Protein 1V7R (pdb70)

Nearest PDB structures (foldseek):
  2e5x-assembly1_A-2  TM=9.984E-01  e=1.767E-39  Pyrococcus horikoshii OT3
  2dvn-assembly1_A  TM=9.978E-01  e=2.368E-38  Pyrococcus horikoshii
  2mjp-assembly1_B  TM=9.136E-01  e=5.378E-22  Methanocaldococcus jannaschii
  2j4e-assembly1_A  TM=9.229E-01  e=3.064E-17  Homo sapiens
  8ji1-assembly1_B-2  TM=8.181E-01  e=1.130E-15  Plasmodium falciparum

CATH classification: 3.90.950.10

Structure (mmCIF, N/CA/C/O backbone):
data_1V7R
#
_entry.id   1V7R
#
_cell.length_a   79.013
_cell.length_b   93.188
_cell.length_c   55.621
_cell.angle_alpha   90.00
_cell.angle_beta   90.00
_cell.angle_gamma   90.00
#
_symmetry.space_group_name_H-M   'C 2 2 21'
#
loop_
_entity.id
_entity.type
_entity.pdbx_description
1 polymer 'hypothetical protein PH1917'
2 non-polymer 'CITRIC ACID'
3 water water
#
loop_
_atom_site.group_PDB
_atom_site.id
_atom_site.type_symbol
_atom_site.label_atom_id
_atom_site.label_alt_id
_atom_site.label_comp_id
_atom_site.label_asym_id
_atom_site.label_entity_id
_atom_site.label_seq_id
_atom_site.pdbx_PDB_ins_code
_atom_site.Cartn_x
_atom_site.Cartn_y
_atom_site.Cartn_z
_atom_site.occupancy
_atom_site.B_iso_or_equiv
_atom_site.auth_seq_id
_atom_site.auth_comp_id
_atom_site.auth_asym_id
_atom_site.auth_atom_id
_atom_site.pdbx_PDB_model_num
ATOM 1 N N . MET A 1 1 ? 30.406 48.194 5.364 1.00 28.48 1 MET A N 1
ATOM 2 C CA . MET A 1 1 ? 29.133 47.734 5.988 1.00 26.18 1 MET A CA 1
ATOM 3 C C . MET A 1 1 ? 27.961 48.532 5.446 1.00 25.34 1 MET A C 1
ATOM 4 O O . MET A 1 1 ? 27.995 49.763 5.416 1.00 24.55 1 MET A O 1
ATOM 9 N N . LYS A 1 2 ? 26.917 47.839 5.017 1.00 21.99 2 LYS A N 1
ATOM 10 C CA . LYS A 1 2 ? 25.758 48.534 4.490 1.00 21.51 2 LYS A CA 1
ATOM 11 C C . LYS A 1 2 ? 24.624 48.548 5.506 1.00 19.38 2 LYS A C 1
ATOM 12 O O . LYS A 1 2 ? 24.475 47.633 6.322 1.00 18.28 2 LYS A O 1
ATOM 18 N N . ILE A 1 3 ? 23.841 49.618 5.459 1.00 16.84 3 ILE A N 1
ATOM 19 C CA . ILE A 1 3 ? 22.701 49.796 6.338 1.00 15.87 3 ILE A CA 1
ATOM 20 C C . ILE A 1 3 ? 21.548 50.294 5.482 1.00 14.18 3 ILE A C 1
ATOM 21 O O . ILE A 1 3 ? 21.705 51.245 4.713 1.00 14.87 3 ILE A O 1
ATOM 26 N N . PHE A 1 4 ? 20.397 49.647 5.600 1.00 14.01 4 PHE A N 1
ATOM 27 C CA . PHE A 1 4 ? 19.231 50.055 4.840 1.00 13.53 4 PHE A CA 1
ATOM 28 C C . PHE A 1 4 ? 18.464 51.108 5.628 1.00 13.89 4 PHE A C 1
ATOM 29 O O . PHE A 1 4 ? 18.104 50.901 6.786 1.00 15.32 4 PHE A O 1
ATOM 37 N N . PHE A 1 5 ? 18.235 52.248 4.990 1.00 13.12 5 PHE A N 1
ATOM 38 C CA . PHE A 1 5 ? 17.531 53.366 5.609 1.00 12.32 5 PHE A CA 1
ATOM 39 C C . PHE A 1 5 ? 16.140 53.432 4.990 1.00 12.99 5 PHE A C 1
ATOM 40 O O . PHE A 1 5 ? 15.974 53.810 3.828 1.00 13.87 5 PHE A O 1
ATOM 48 N N . ILE A 1 6 ? 15.144 53.039 5.776 1.00 12.12 6 ILE A N 1
ATOM 49 C CA . ILE A 1 6 ? 13.763 53.027 5.317 1.00 13.78 6 ILE A CA 1
ATOM 50 C C . ILE A 1 6 ? 13.184 54.422 5.484 1.00 14.58 6 ILE 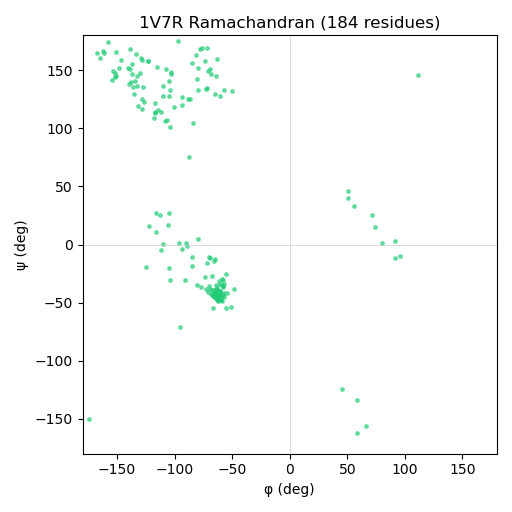A C 1
ATOM 51 O O . ILE A 1 6 ? 12.854 54.838 6.596 1.00 14.75 6 ILE A O 1
ATOM 56 N N . THR A 1 7 ? 13.054 55.139 4.374 1.00 13.87 7 THR A N 1
ATOM 57 C CA . THR A 1 7 ? 12.542 56.500 4.412 1.00 15.52 7 THR A CA 1
ATOM 58 C C . THR A 1 7 ? 12.131 56.980 3.026 1.00 15.88 7 THR A C 1
ATOM 59 O O . THR A 1 7 ? 12.559 56.422 2.014 1.00 17.24 7 THR A O 1
ATOM 63 N N . SER A 1 8 ? 11.300 58.018 2.995 1.00 17.95 8 SER A N 1
ATOM 64 C CA . SER A 1 8 ? 10.835 58.608 1.746 1.00 19.32 8 SER A CA 1
ATOM 65 C C . SER A 1 8 ? 11.348 60.045 1.652 1.00 19.10 8 SER A C 1
ATOM 66 O O . SER A 1 8 ? 10.934 60.806 0.780 1.00 19.13 8 SER A O 1
ATOM 69 N N . ASN A 1 9 ? 12.255 60.408 2.552 1.00 17.93 9 ASN A N 1
ATOM 70 C CA . ASN A 1 9 ? 12.818 61.754 2.586 1.00 18.23 9 ASN A CA 1
ATOM 71 C C . ASN A 1 9 ? 14.238 61.769 2.013 1.00 17.83 9 ASN A C 1
ATOM 72 O O . ASN A 1 9 ? 15.195 61.397 2.688 1.00 16.70 9 ASN A O 1
ATOM 77 N N . PRO A 1 10 ? 14.389 62.211 0.751 1.00 18.60 10 PRO A N 1
ATOM 78 C CA . PRO A 1 10 ? 15.691 62.276 0.079 1.00 18.79 10 PRO A CA 1
ATOM 79 C C . PRO A 1 10 ? 16.712 63.144 0.811 1.00 16.84 10 PRO A C 1
ATOM 80 O O . PRO A 1 10 ? 17.903 62.829 0.832 1.00 16.96 10 PRO A O 1
ATOM 84 N N . GLY A 1 11 ? 16.241 64.232 1.410 1.00 16.06 11 GLY A N 1
ATOM 85 C CA . GLY A 1 11 ? 17.133 65.113 2.140 1.00 15.96 11 GLY A CA 1
ATOM 86 C C . GLY A 1 11 ? 17.762 64.417 3.332 1.00 14.49 11 GLY A C 1
ATOM 87 O O . GLY A 1 11 ? 18.947 64.593 3.611 1.00 15.12 11 GLY A O 1
ATOM 88 N N . LYS A 1 12 ? 16.966 63.627 4.046 1.00 15.03 12 LYS A N 1
ATOM 89 C CA . LYS A 1 12 ? 17.482 62.909 5.204 1.00 14.16 12 LYS A CA 1
ATOM 90 C C . LYS A 1 12 ? 18.486 61.853 4.774 1.00 13.66 12 LYS A C 1
ATOM 91 O O . LYS A 1 12 ? 19.504 61.658 5.429 1.00 13.35 12 LYS A O 1
ATOM 97 N N . VAL A 1 13 ? 18.203 61.178 3.665 1.00 13.50 13 VAL A N 1
ATOM 98 C CA . VAL A 1 13 ? 19.120 60.157 3.171 1.00 14.34 13 VAL A CA 1
ATOM 99 C C . VAL A 1 13 ? 20.478 60.793 2.884 1.00 13.34 13 VAL A C 1
ATOM 100 O O . VAL A 1 13 ? 21.512 60.259 3.275 1.00 14.74 13 VAL A O 1
ATOM 104 N N . ARG A 1 14 ? 20.471 61.945 2.216 1.00 13.77 14 ARG A N 1
ATOM 105 C CA . ARG A 1 14 ? 21.718 62.628 1.896 1.00 14.02 14 ARG A CA 1
ATOM 106 C C . ARG A 1 14 ? 22.521 63.022 3.130 1.00 13.38 14 ARG A C 1
ATOM 107 O O . ARG A 1 14 ? 23.742 62.914 3.138 1.00 14.65 14 ARG A O 1
ATOM 115 N N . GLU A 1 15 ? 21.840 63.479 4.178 1.00 13.25 15 GLU A N 1
ATOM 116 C CA . GLU A 1 15 ? 22.538 63.866 5.397 1.00 12.72 15 GLU A CA 1
ATOM 117 C C . GLU A 1 15 ? 23.134 62.651 6.100 1.00 12.44 15 GLU A C 1
ATOM 118 O O . GLU A 1 15 ? 24.274 62.685 6.566 1.00 12.64 15 GLU A O 1
ATOM 124 N N . VAL A 1 16 ? 22.362 61.572 6.168 1.00 12.52 16 VAL A N 1
ATOM 125 C CA . VAL A 1 16 ? 22.835 60.350 6.801 1.00 12.44 16 VAL A CA 1
ATOM 126 C C . VAL A 1 16 ? 23.973 59.719 5.992 1.00 13.13 16 VAL A C 1
ATOM 127 O O . VAL A 1 16 ? 24.985 59.304 6.558 1.00 14.24 16 VAL A O 1
ATOM 131 N N . ALA A 1 17 ? 23.817 59.678 4.670 1.00 13.49 17 ALA A N 1
ATOM 132 C CA . ALA A 1 17 ? 24.841 59.096 3.803 1.00 15.55 17 ALA A CA 1
ATOM 133 C C . ALA A 1 17 ? 26.142 59.893 3.866 1.00 17.21 17 ALA A C 1
ATOM 134 O O . ALA A 1 17 ? 27.232 59.322 3.854 1.00 19.10 17 ALA A O 1
ATOM 136 N N . ASN A 1 18 ? 26.023 61.215 3.937 1.00 18.29 18 ASN A N 1
ATOM 137 C CA . ASN A 1 18 ? 27.188 62.091 4.007 1.00 19.86 18 ASN A CA 1
ATOM 138 C C . ASN A 1 18 ? 28.005 61.831 5.268 1.00 20.71 18 ASN A C 1
ATOM 139 O O . ASN A 1 18 ? 29.225 61.686 5.216 1.00 22.07 18 ASN A O 1
ATOM 144 N N . PHE A 1 19 ? 27.322 61.773 6.404 1.00 18.64 19 PHE A N 1
ATOM 145 C CA . PHE A 1 19 ? 27.987 61.560 7.679 1.00 19.17 19 PHE A CA 1
ATOM 146 C C . PHE A 1 19 ? 28.625 60.183 7.815 1.00 18.86 19 PHE A C 1
ATOM 147 O O . PHE A 1 19 ? 29.815 60.068 8.105 1.00 19.58 19 PHE A O 1
ATOM 155 N N . LEU A 1 20 ? 27.836 59.137 7.603 1.00 19.19 20 LEU A N 1
ATOM 156 C CA . LEU A 1 20 ? 28.337 57.777 7.745 1.00 19.32 20 LEU A CA 1
ATOM 157 C C . LEU A 1 20 ? 29.256 57.309 6.623 1.00 20.77 20 LEU A C 1
ATOM 158 O O . LEU A 1 20 ? 30.118 56.459 6.843 1.00 20.25 20 LEU A O 1
ATOM 163 N N . GLY A 1 21 ? 29.075 57.861 5.428 1.00 21.18 21 GLY A N 1
ATOM 164 C CA . GLY A 1 21 ? 29.907 57.473 4.303 1.00 23.51 21 GLY A CA 1
ATOM 165 C C . GLY A 1 21 ? 31.381 57.720 4.558 1.00 25.75 21 GLY A C 1
ATOM 166 O O . GLY A 1 21 ? 32.239 57.014 4.029 1.00 26.47 21 GLY A O 1
ATOM 167 N N . THR A 1 22 ? 31.679 58.723 5.376 1.00 26.80 22 THR A N 1
ATOM 168 C CA . THR A 1 22 ? 33.061 59.058 5.695 1.00 29.60 22 THR A CA 1
ATOM 169 C C . THR A 1 22 ? 33.713 57.982 6.557 1.00 29.86 22 THR A C 1
ATOM 170 O O . THR A 1 22 ? 34.931 57.980 6.741 1.00 30.69 22 THR A O 1
ATOM 174 N N . PHE A 1 23 ? 32.906 57.064 7.081 1.00 29.76 23 PHE A N 1
ATOM 175 C CA . PHE A 1 23 ? 33.433 56.001 7.928 1.00 29.98 23 PHE A CA 1
ATOM 176 C C . PHE A 1 23 ? 33.251 54.603 7.341 1.00 29.70 23 PHE A C 1
ATOM 177 O O . PHE A 1 23 ? 33.170 53.618 8.075 1.00 30.36 23 PHE A O 1
ATOM 185 N N . GLY A 1 24 ? 33.183 54.522 6.016 1.00 29.23 24 GLY A N 1
ATOM 186 C CA . GLY A 1 24 ? 33.038 53.235 5.360 1.00 29.09 24 GLY A CA 1
ATOM 187 C C . GLY A 1 24 ? 31.684 52.566 5.502 1.00 28.59 24 GLY A C 1
ATOM 188 O O . GLY A 1 24 ? 31.581 51.340 5.425 1.00 29.96 24 GLY A O 1
ATOM 189 N N . ILE A 1 25 ? 30.642 53.360 5.714 1.00 26.83 25 ILE A N 1
ATOM 190 C CA . ILE A 1 25 ? 29.298 52.816 5.845 1.00 25.60 25 ILE A CA 1
ATOM 191 C C . ILE A 1 25 ? 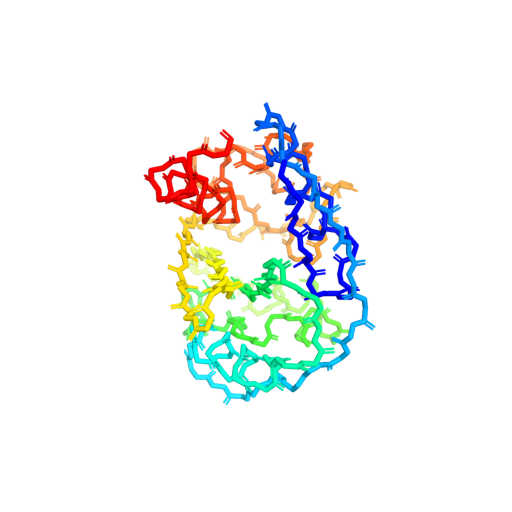28.483 53.199 4.618 1.00 24.34 25 ILE A C 1
ATOM 192 O O . ILE A 1 25 ? 28.420 54.370 4.243 1.00 24.37 25 ILE A O 1
ATOM 197 N N . GLU A 1 26 ? 27.867 52.207 3.989 1.00 23.39 26 GLU A N 1
ATOM 198 C CA . GLU A 1 26 ? 27.062 52.454 2.805 1.00 23.24 26 GLU A CA 1
ATOM 199 C C . GLU A 1 26 ? 25.581 52.478 3.154 1.00 22.64 26 GLU A C 1
ATOM 200 O O . GLU A 1 26 ? 25.032 51.487 3.630 1.00 22.83 26 GLU A O 1
ATOM 206 N N . ILE A 1 27 ? 24.944 53.619 2.921 1.00 21.74 27 ILE A N 1
ATOM 207 C CA . ILE A 1 27 ? 23.523 53.776 3.202 1.00 21.41 27 ILE A CA 1
ATOM 208 C C . ILE A 1 27 ? 22.710 53.475 1.950 1.00 21.79 27 ILE A C 1
ATOM 209 O O . ILE A 1 27 ? 22.955 54.042 0.888 1.00 22.97 27 ILE A O 1
ATOM 214 N N . VAL A 1 28 ? 21.745 52.574 2.082 1.00 20.54 28 VAL A N 1
ATOM 215 C CA . VAL A 1 28 ? 20.889 52.201 0.966 1.00 20.08 28 VAL A CA 1
ATOM 216 C C . VAL A 1 28 ? 19.454 52.575 1.301 1.00 18.95 28 VAL A C 1
ATOM 217 O O . VAL A 1 28 ? 18.859 52.009 2.217 1.00 17.67 28 VAL A O 1
ATOM 221 N N . GLN A 1 29 ? 18.899 53.537 0.572 1.00 17.41 29 GLN A N 1
ATOM 222 C CA . GLN A 1 29 ? 17.527 53.946 0.819 1.00 18.73 29 GLN A CA 1
ATOM 223 C C . GLN A 1 29 ? 16.557 52.871 0.349 1.00 18.23 29 GLN A C 1
ATOM 224 O O . GLN A 1 29 ? 16.702 52.318 -0.745 1.00 19.57 29 GLN A O 1
ATOM 230 N N . LEU A 1 30 ? 15.572 52.575 1.186 1.00 19.30 30 LEU A N 1
ATOM 231 C CA . LEU A 1 30 ? 14.554 51.587 0.864 1.00 21.11 30 LEU A CA 1
ATOM 232 C C . LEU A 1 30 ? 13.220 52.282 1.108 1.00 22.27 30 LEU A C 1
ATOM 233 O O . LEU A 1 30 ? 12.919 52.685 2.232 1.00 22.68 30 LEU A O 1
ATOM 238 N N . LYS A 1 31 ? 12.433 52.440 0.050 1.00 22.95 31 LYS A N 1
ATOM 239 C CA . LYS A 1 31 ? 11.142 53.107 0.153 1.00 25.29 31 LYS A CA 1
ATOM 240 C C . LYS A 1 31 ? 10.007 52.160 0.517 1.00 25.71 31 LYS A C 1
ATOM 241 O O . LYS A 1 31 ? 9.191 51.792 -0.329 1.00 28.62 31 LYS A O 1
ATOM 247 N N . HIS A 1 32 ? 9.965 51.770 1.787 1.00 24.61 32 HIS A N 1
ATOM 248 C CA . HIS A 1 32 ? 8.931 50.878 2.293 1.00 23.04 32 HIS A CA 1
ATOM 249 C C . HIS A 1 32 ? 8.118 51.687 3.295 1.00 23.18 32 HIS A C 1
ATOM 250 O O . HIS A 1 32 ? 8.636 52.117 4.325 1.00 22.93 32 HIS A O 1
ATOM 257 N N . GLU A 1 33 ? 6.847 51.908 2.993 1.00 22.15 33 GLU A N 1
ATOM 258 C CA . GLU A 1 33 ? 6.006 52.685 3.886 1.00 22.84 33 GLU A CA 1
ATOM 259 C C . GLU A 1 33 ? 5.735 51.958 5.196 1.00 21.15 33 GLU A C 1
ATOM 260 O O . GLU A 1 33 ? 5.663 50.731 5.244 1.00 23.33 33 GLU A O 1
ATOM 266 N N . TYR A 1 34 ? 5.612 52.730 6.268 1.00 17.03 34 TYR A N 1
ATOM 267 C CA . TYR A 1 34 ? 5.313 52.174 7.577 1.00 15.56 34 TYR A CA 1
ATOM 268 C C . TYR A 1 34 ? 4.491 53.204 8.335 1.00 14.79 34 TYR A C 1
ATOM 269 O O . TYR A 1 34 ? 4.586 54.406 8.077 1.00 15.29 34 TYR A O 1
ATOM 278 N N . PRO A 1 35 ? 3.646 52.748 9.264 1.00 14.68 35 PRO A N 1
ATOM 279 C CA . PRO A 1 35 ? 2.843 53.719 10.000 1.00 14.13 35 PRO A CA 1
ATOM 280 C C . PRO A 1 35 ? 3.638 54.533 11.007 1.00 13.49 35 PRO A C 1
ATOM 281 O O . PRO A 1 35 ? 4.464 53.995 11.743 1.00 14.03 35 PRO A O 1
ATOM 285 N N . GLU A 1 36 ? 3.409 55.842 10.993 1.00 13.75 36 GLU A N 1
ATOM 286 C CA . GLU A 1 36 ? 4.031 56.748 11.949 1.00 12.36 36 GLU A CA 1
ATOM 287 C C . GLU A 1 36 ? 2.866 57.125 12.842 1.00 12.66 36 GLU A C 1
ATOM 288 O O . GLU A 1 36 ? 1.970 57.879 12.444 1.00 13.42 36 GLU A O 1
ATOM 294 N N . ILE A 1 37 ? 2.856 56.575 14.047 1.00 12.14 37 ILE A N 1
ATOM 295 C CA . ILE A 1 37 ? 1.759 56.847 14.959 1.00 12.09 37 ILE A CA 1
ATOM 296 C C . ILE A 1 37 ? 1.798 58.245 15.544 1.00 12.49 37 ILE A C 1
ATOM 297 O O . ILE A 1 37 ? 2.838 58.907 15.557 1.00 11.46 37 ILE A O 1
ATOM 302 N N . GLN A 1 38 ? 0.635 58.703 15.991 1.00 12.31 38 GLN A N 1
ATOM 303 C CA . GLN A 1 38 ? 0.547 59.991 16.648 1.00 13.32 38 GLN A CA 1
ATOM 304 C C . GLN A 1 38 ? 1.039 59.665 18.054 1.00 14.21 38 GLN A C 1
ATOM 305 O O . GLN A 1 38 ? 0.632 58.662 18.645 1.00 15.27 38 GLN A O 1
ATOM 311 N N . ALA A 1 39 ? 1.940 60.486 18.575 1.00 14.63 39 ALA A N 1
ATOM 312 C CA . ALA A 1 39 ? 2.491 60.259 19.905 1.00 16.03 39 ALA A CA 1
ATOM 313 C C . ALA A 1 39 ? 3.108 61.541 20.430 1.00 17.73 39 ALA A C 1
ATOM 314 O O . ALA A 1 39 ? 3.347 62.474 19.668 1.00 18.43 39 ALA A O 1
ATOM 316 N N . GLU A 1 40 ? 3.373 61.581 21.733 1.00 21.97 40 GLU A N 1
ATOM 317 C CA . GLU A 1 40 ? 3.968 62.766 22.334 1.00 24.00 40 GLU A CA 1
ATOM 318 C C . GLU A 1 40 ? 5.492 62.737 22.319 1.00 21.81 40 GLU A C 1
ATOM 319 O O . GLU A 1 40 ? 6.133 63.681 22.772 1.00 24.05 40 GLU A O 1
ATOM 325 N N . LYS A 1 41 ? 6.072 61.656 21.803 1.00 19.60 41 LYS A N 1
ATOM 326 C CA . LYS A 1 41 ? 7.526 61.546 21.724 1.00 17.38 41 LYS A CA 1
ATOM 327 C C . LYS A 1 41 ? 7.979 60.913 20.415 1.00 13.58 41 LYS A C 1
ATOM 328 O O . LYS A 1 41 ? 7.383 59.949 19.947 1.00 13.55 41 LYS A O 1
ATOM 334 N N . LEU A 1 42 ? 9.035 61.465 19.829 1.00 11.11 42 LEU A N 1
ATOM 335 C CA . LEU A 1 42 ? 9.582 60.927 18.592 1.00 11.62 42 LEU A CA 1
ATOM 336 C C . LEU A 1 42 ? 9.982 59.472 18.807 1.00 11.68 42 LEU A C 1
ATOM 337 O O . LEU A 1 42 ? 9.841 58.645 17.911 1.00 11.71 42 LEU A O 1
ATOM 342 N N . GLU A 1 43 ? 10.477 59.161 20.002 1.00 12.41 43 GLU A N 1
ATOM 343 C CA . GLU A 1 43 ? 10.893 57.800 20.320 1.00 13.73 43 GLU A CA 1
ATOM 344 C C . GLU A 1 43 ? 9.757 56.781 20.179 1.00 12.02 43 GLU A C 1
ATOM 345 O O . GLU A 1 43 ? 9.991 55.633 19.784 1.00 12.88 43 GLU A O 1
ATOM 351 N N . ASP A 1 44 ? 8.532 57.192 20.496 1.00 12.83 44 ASP A N 1
ATOM 352 C CA . ASP A 1 44 ? 7.389 56.291 20.393 1.00 13.21 44 ASP A CA 1
ATOM 353 C C . ASP A 1 44 ? 7.070 55.992 18.930 1.00 12.07 44 ASP A C 1
ATOM 354 O O . ASP A 1 44 ? 6.661 54.885 18.583 1.00 13.09 44 ASP A O 1
ATOM 359 N N . VAL A 1 45 ? 7.253 56.989 18.071 1.00 11.98 45 VAL A N 1
ATOM 360 C CA . VAL A 1 45 ? 7.001 56.807 16.648 1.00 11.79 45 VAL A CA 1
ATOM 361 C C . VAL A 1 45 ? 8.016 55.808 16.101 1.00 10.67 45 VAL A C 1
ATOM 362 O O . VAL A 1 45 ? 7.674 54.888 15.353 1.00 11.37 45 VAL A O 1
ATOM 366 N N . VAL A 1 46 ? 9.270 55.988 16.494 1.00 11.32 46 VAL A N 1
ATOM 367 C CA . VAL A 1 46 ? 10.338 55.104 16.047 1.00 11.35 46 VAL A CA 1
ATOM 368 C C . VAL A 1 46 ? 10.146 53.665 16.552 1.00 11.54 46 VAL A C 1
ATOM 369 O O . VAL A 1 46 ? 10.340 52.709 15.796 1.00 11.53 46 VAL A O 1
ATOM 373 N N . ASP A 1 47 ? 9.755 53.506 17.815 1.00 12.19 47 ASP A N 1
ATOM 374 C CA . ASP A 1 47 ? 9.535 52.170 18.371 1.00 12.91 47 ASP A CA 1
ATOM 375 C C . ASP A 1 47 ? 8.473 51.415 17.577 1.00 12.80 47 ASP A C 1
ATOM 376 O O . ASP A 1 47 ? 8.668 50.256 17.203 1.00 14.43 47 ASP A O 1
ATOM 381 N N . PHE A 1 48 ? 7.343 52.069 17.327 1.00 11.65 48 PHE A N 1
ATOM 382 C CA . PHE A 1 48 ? 6.255 51.438 16.590 1.00 13.00 48 PHE A CA 1
ATOM 383 C C . PHE A 1 48 ? 6.694 51.115 15.163 1.00 12.68 48 PHE A C 1
ATOM 384 O O . PHE A 1 48 ? 6.374 50.055 14.627 1.00 13.93 48 PHE A O 1
ATOM 392 N N . GLY A 1 49 ? 7.427 52.037 14.545 1.00 11.98 49 GLY A N 1
ATOM 393 C CA . GLY A 1 49 ? 7.899 51.824 13.188 1.00 13.35 49 GLY A CA 1
ATOM 394 C C . GLY A 1 49 ? 8.786 50.601 13.062 1.00 13.11 49 GLY A C 1
ATOM 395 O O . GLY A 1 49 ? 8.599 49.786 12.157 1.00 13.91 49 GLY A O 1
ATOM 396 N N . ILE A 1 50 ? 9.753 50.465 13.962 1.00 12.95 50 ILE A N 1
ATOM 397 C CA . ILE A 1 50 ? 10.653 49.316 13.927 1.00 13.42 50 ILE A CA 1
ATOM 398 C C . ILE A 1 50 ? 9.868 48.020 14.116 1.00 13.96 50 ILE A C 1
ATOM 399 O O . ILE A 1 50 ? 10.076 47.047 13.394 1.00 14.53 50 ILE A O 1
ATOM 404 N N . SER A 1 51 ? 8.958 48.015 15.082 1.00 14.68 51 SER A N 1
ATOM 405 C CA . SER A 1 51 ? 8.159 46.827 15.357 1.00 16.79 51 SER A CA 1
ATOM 406 C C . SER A 1 51 ? 7.318 46.419 14.154 1.00 17.07 51 SER A C 1
ATOM 407 O O . SER A 1 51 ? 7.092 45.232 13.914 1.00 18.97 51 SER A O 1
ATOM 410 N N . TRP A 1 52 ? 6.866 47.403 13.388 1.00 17.07 52 TRP A N 1
ATOM 411 C CA . TRP A 1 52 ? 6.037 47.133 12.223 1.00 18.02 52 TRP A CA 1
ATOM 412 C C . TRP A 1 52 ? 6.861 46.622 11.041 1.00 17.89 52 TRP A C 1
ATOM 413 O O . TRP A 1 52 ? 6.414 45.760 10.280 1.00 18.32 52 TRP A O 1
ATOM 424 N N . LEU A 1 53 ? 8.071 47.152 10.900 1.00 15.83 53 LEU A N 1
ATOM 425 C CA . LEU A 1 53 ? 8.952 46.795 9.795 1.00 15.63 53 LEU A CA 1
ATOM 426 C C . LEU A 1 53 ? 9.748 45.516 9.904 1.00 17.07 53 LEU A C 1
ATOM 427 O O . LEU A 1 53 ? 9.996 44.856 8.892 1.00 17.65 53 LEU A O 1
ATOM 432 N N . LYS A 1 54 ? 10.182 45.164 11.107 1.00 17.11 54 LYS A N 1
ATOM 433 C CA . LYS A 1 54 ? 10.998 43.963 11.249 1.00 18.48 54 LYS A CA 1
ATOM 434 C C . LYS A 1 54 ? 10.410 42.723 10.584 1.00 19.18 54 LYS A C 1
ATOM 435 O O . LYS A 1 54 ? 9.226 42.398 10.738 1.00 20.05 54 LYS A O 1
ATOM 441 N N . GLY A 1 55 ? 11.263 42.039 9.833 1.00 19.86 55 GLY A N 1
ATOM 442 C CA . GLY A 1 55 ? 10.860 40.840 9.134 1.00 21.89 55 GLY A CA 1
ATOM 443 C C . GLY A 1 55 ? 10.373 41.141 7.733 1.00 22.87 55 GLY A C 1
ATOM 444 O O . GLY A 1 55 ? 10.203 40.233 6.922 1.00 25.22 55 GLY A O 1
ATOM 445 N N . LYS A 1 56 ? 10.165 42.420 7.434 1.00 23.49 56 LYS A N 1
ATOM 446 C CA . LYS A 1 56 ? 9.670 42.829 6.121 1.00 23.65 56 LYS A CA 1
ATOM 447 C C . LYS A 1 56 ? 10.724 43.449 5.209 1.00 23.98 56 LYS A C 1
ATOM 448 O O . LYS A 1 56 ? 10.556 43.489 3.989 1.00 25.67 56 LYS A O 1
ATOM 454 N N . VAL A 1 57 ? 11.809 43.933 5.800 1.00 22.37 57 VAL A N 1
ATOM 455 C CA . VAL A 1 57 ? 12.871 44.562 5.030 1.00 20.88 57 VAL A CA 1
ATOM 456 C C . VAL A 1 57 ? 14.233 43.956 5.356 1.00 20.46 57 VAL A C 1
ATOM 457 O O . VAL A 1 57 ? 14.413 43.350 6.406 1.00 20.73 57 VAL A O 1
ATOM 461 N N . PRO A 1 58 ? 15.211 44.103 4.452 1.00 20.65 58 PRO A N 1
ATOM 462 C CA . PRO A 1 58 ? 16.546 43.543 4.717 1.00 21.01 58 PRO A CA 1
ATOM 463 C C . PRO A 1 58 ? 17.192 44.201 5.931 1.00 20.52 58 PRO A C 1
ATOM 464 O O . PRO A 1 58 ? 16.804 45.301 6.335 1.00 20.45 58 PRO A O 1
ATOM 468 N N . GLU A 1 59 ? 18.172 43.521 6.513 1.00 19.97 59 GLU A N 1
ATOM 469 C CA . GLU A 1 59 ? 18.846 44.022 7.701 1.00 19.67 59 GLU A CA 1
ATOM 470 C C . GLU A 1 59 ? 20.352 44.151 7.492 1.00 19.47 59 GLU A C 1
ATOM 471 O O . GLU A 1 59 ? 20.921 43.522 6.597 1.00 20.28 59 GLU A O 1
ATOM 477 N N . PRO A 1 60 ? 21.014 44.993 8.302 1.00 17.36 60 PRO A N 1
ATOM 478 C CA . PRO A 1 60 ? 20.377 45.785 9.359 1.00 16.15 60 PRO A CA 1
ATOM 479 C C . PRO A 1 60 ? 19.709 47.016 8.760 1.00 14.74 60 PRO A C 1
ATOM 480 O O . PRO A 1 60 ? 20.130 47.514 7.714 1.00 14.96 60 PRO A O 1
ATOM 484 N N . PHE A 1 61 ? 18.662 47.508 9.409 1.00 13.03 61 PHE A N 1
ATOM 485 C CA . PHE A 1 61 ? 17.985 48.682 8.891 1.00 11.98 61 PHE A CA 1
ATOM 486 C C . PHE A 1 61 ? 17.805 49.762 9.940 1.00 11.32 61 PHE A C 1
ATOM 487 O O . PHE A 1 61 ? 17.891 49.511 11.149 1.00 12.27 61 PHE A O 1
ATOM 495 N N . MET A 1 62 ? 17.570 50.975 9.459 1.00 11.04 62 MET A N 1
ATOM 496 C CA . MET A 1 62 ? 17.372 52.120 10.331 1.00 10.98 62 MET A CA 1
ATOM 497 C C . MET A 1 62 ? 16.222 52.969 9.820 1.00 10.74 62 MET A C 1
ATOM 498 O O . MET A 1 62 ? 15.875 52.929 8.638 1.00 11.15 62 MET A O 1
ATOM 503 N N . ILE A 1 63 ? 15.616 53.713 10.736 1.00 11.25 63 ILE A N 1
ATOM 504 C CA . ILE A 1 63 ? 14.563 54.660 10.401 1.00 10.72 63 ILE A CA 1
ATOM 505 C C . ILE A 1 63 ? 14.872 55.873 11.265 1.00 11.07 63 ILE A C 1
ATOM 506 O O . ILE A 1 63 ? 15.720 55.803 12.160 1.00 10.55 63 ILE A O 1
ATOM 511 N N . GLU A 1 64 ? 14.206 56.986 10.997 1.00 9.89 64 GLU A N 1
ATOM 512 C CA . GLU A 1 64 ? 14.460 58.183 11.777 1.00 9.77 64 GLU A CA 1
ATOM 513 C C . GLU A 1 64 ? 13.228 59.056 11.824 1.00 9.94 64 GLU A C 1
ATOM 514 O O . GLU A 1 64 ? 12.415 59.057 10.900 1.00 11.20 64 GLU A O 1
ATOM 520 N N . ASP A 1 65 ? 13.061 59.757 12.936 1.00 9.30 65 ASP A N 1
ATOM 521 C CA . ASP A 1 65 ? 11.981 60.722 13.031 1.00 9.63 65 ASP A CA 1
ATOM 522 C C . ASP A 1 65 ? 12.593 61.945 13.695 1.00 10.64 65 ASP A C 1
ATOM 523 O O . ASP A 1 65 ? 13.506 61.834 14.512 1.00 10.57 65 ASP A O 1
ATOM 528 N N . SER A 1 66 ? 12.111 63.116 13.313 1.00 9.59 66 SER A N 1
ATOM 529 C CA . SER A 1 66 ? 12.650 64.348 13.855 1.00 9.82 66 SER A CA 1
ATOM 530 C C . SER A 1 66 ? 11.587 65.425 13.865 1.00 10.57 66 SER A C 1
ATOM 531 O O . SER A 1 66 ? 10.537 65.298 13.227 1.00 11.07 66 SER A O 1
ATOM 534 N N . GLY A 1 67 ? 11.861 66.492 14.601 1.00 9.61 67 GLY A N 1
ATOM 535 C CA . GLY A 1 67 ? 10.922 67.587 14.652 1.00 9.58 67 GLY A CA 1
ATOM 536 C C . GLY A 1 67 ? 11.529 68.818 15.282 1.00 9.49 67 GLY A C 1
ATOM 537 O O . GLY A 1 67 ? 12.594 68.757 15.909 1.00 10.12 67 GLY A O 1
ATOM 538 N N . LEU A 1 68 ? 10.839 69.938 15.080 1.00 9.38 68 LEU A N 1
ATOM 539 C CA . LEU A 1 68 ? 11.211 71.239 15.628 1.00 9.09 68 LEU A CA 1
ATOM 540 C C . LEU A 1 68 ? 10.249 71.503 16.784 1.00 10.38 68 LEU A C 1
ATOM 541 O O . LEU A 1 68 ? 9.031 71.414 16.612 1.00 9.91 68 LEU A O 1
ATOM 546 N N . PHE A 1 69 ? 10.802 71.822 17.953 1.00 9.17 69 PHE A N 1
ATOM 547 C CA . PHE A 1 69 ? 10.005 72.080 19.152 1.00 10.10 69 PHE A CA 1
ATOM 548 C C . PHE A 1 69 ? 10.221 73.524 19.609 1.00 10.07 69 PHE A C 1
ATOM 549 O O . PHE A 1 69 ? 11.293 73.879 20.101 1.00 10.63 69 PHE A O 1
ATOM 557 N N . ILE A 1 70 ? 9.194 74.352 19.436 1.00 10.17 70 ILE A N 1
ATOM 558 C CA . ILE A 1 70 ? 9.276 75.770 19.793 1.00 10.94 70 ILE A CA 1
ATOM 559 C C . ILE A 1 70 ? 8.772 76.047 21.209 1.00 11.56 70 ILE A C 1
ATOM 560 O O . ILE A 1 70 ? 7.619 75.776 21.542 1.00 11.36 70 ILE A O 1
ATOM 565 N N . GLU A 1 71 ? 9.659 76.588 22.039 1.00 13.24 71 GLU A N 1
ATOM 566 C CA . GLU A 1 71 ? 9.346 76.881 23.438 1.00 15.08 71 GLU A CA 1
ATOM 567 C C . GLU A 1 71 ? 8.073 77.681 23.694 1.00 15.40 71 GLU A C 1
ATOM 568 O O . GLU A 1 71 ? 7.213 77.258 24.465 1.00 17.25 71 GLU A O 1
ATO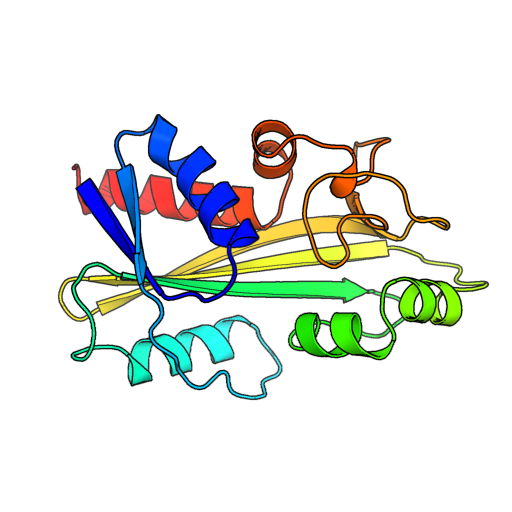M 574 N N . SER A 1 72 ? 7.955 78.832 23.047 1.00 15.34 72 SER A N 1
ATOM 575 C CA . SER A 1 72 ? 6.791 79.691 23.232 1.00 16.72 72 SER A CA 1
ATOM 576 C C . SER A 1 72 ? 5.497 79.059 22.734 1.00 16.80 72 SER A C 1
ATOM 577 O O . SER A 1 72 ? 4.408 79.558 23.020 1.00 18.63 72 SER A O 1
ATOM 580 N N . LEU A 1 73 ? 5.616 77.961 21.991 1.00 15.59 73 LEU A N 1
ATOM 581 C CA . LEU A 1 73 ? 4.444 77.277 21.454 1.00 15.13 73 LEU A CA 1
ATOM 582 C C . LEU A 1 73 ? 4.233 75.903 22.083 1.00 14.56 73 LEU A C 1
ATOM 583 O O . LEU A 1 73 ? 3.632 75.019 21.475 1.00 13.23 73 LEU A O 1
ATOM 588 N N . LYS A 1 74 ? 4.734 75.734 23.303 1.00 14.94 74 LYS A N 1
ATOM 589 C CA . LYS A 1 74 ? 4.597 74.485 24.051 1.00 15.28 74 LYS A CA 1
ATOM 590 C C . LYS A 1 74 ? 5.122 73.245 23.329 1.00 13.60 74 LYS A C 1
ATOM 591 O O . LYS A 1 74 ? 4.578 72.151 23.480 1.00 14.38 74 LYS A O 1
ATOM 597 N N . GLY A 1 75 ? 6.176 73.419 22.540 1.00 13.93 75 GLY A N 1
ATOM 598 C CA . GLY A 1 75 ? 6.756 72.286 21.840 1.00 12.45 75 GLY A CA 1
ATOM 599 C C . GLY A 1 75 ? 6.291 72.069 20.415 1.00 11.08 75 GLY A C 1
ATOM 600 O O . GLY A 1 75 ? 6.849 71.238 19.704 1.00 11.83 75 GLY A O 1
ATOM 601 N N . PHE A 1 76 ? 5.260 72.799 20.009 1.00 12.07 76 PHE A N 1
ATOM 602 C CA . PHE A 1 76 ? 4.716 72.717 18.655 1.00 11.16 76 PHE A CA 1
ATOM 603 C C . PHE A 1 76 ? 5.795 73.196 17.677 1.00 10.46 76 PHE A C 1
ATOM 604 O O . PHE A 1 76 ? 6.572 74.097 17.988 1.00 11.68 76 PHE A O 1
ATOM 612 N N . PRO A 1 77 ? 5.863 72.595 16.477 1.00 9.56 77 PRO A N 1
ATOM 613 C CA . PRO A 1 77 ? 5.020 71.516 15.944 1.00 9.17 77 PRO A CA 1
ATOM 614 C C . PRO A 1 77 ? 5.463 70.101 16.331 1.00 9.66 77 PRO A C 1
ATOM 615 O O . PRO A 1 77 ? 4.736 69.133 16.099 1.00 10.37 77 PRO A O 1
ATOM 619 N N . GLY A 1 78 ? 6.662 70.003 16.898 1.00 10.28 78 GLY A N 1
ATOM 620 C CA . GLY A 1 78 ? 7.194 68.736 17.370 1.00 10.47 78 GLY A CA 1
ATOM 621 C C . GLY A 1 78 ? 7.074 67.525 16.472 1.00 9.46 78 GLY A C 1
ATOM 622 O O . GLY A 1 78 ? 7.540 67.528 15.336 1.00 10.70 78 GLY A O 1
ATOM 623 N N . VAL A 1 79 ? 6.456 66.477 17.003 1.00 10.15 79 VAL A N 1
ATOM 624 C CA . VAL A 1 79 ? 6.276 65.237 16.274 1.00 10.79 79 VAL A CA 1
ATOM 625 C C . VAL A 1 79 ? 5.566 65.430 14.936 1.00 11.19 79 VAL A C 1
ATOM 626 O O . VAL A 1 79 ? 5.763 64.646 14.008 1.00 12.31 79 VAL A O 1
ATOM 630 N N . TYR A 1 80 ? 4.776 66.493 14.814 1.00 10.23 80 TYR A N 1
ATOM 631 C CA . TYR A 1 80 ? 4.014 66.733 13.590 1.00 10.65 80 TYR A CA 1
ATOM 632 C C . TYR A 1 80 ? 4.603 67.835 12.732 1.00 9.89 80 TYR A C 1
ATOM 633 O O . TYR A 1 80 ? 3.899 68.484 11.960 1.00 10.36 80 TYR A O 1
ATOM 642 N N . SER A 1 81 ? 5.913 68.019 12.853 1.00 10.70 81 SER A N 1
ATOM 643 C CA . SER A 1 81 ? 6.622 69.031 12.094 1.00 10.12 81 SER A CA 1
ATOM 644 C C . SER A 1 81 ? 6.415 68.939 10.587 1.00 11.34 81 SER A C 1
ATOM 645 O O . SER A 1 81 ? 6.255 69.963 9.925 1.00 11.52 81 SER A O 1
ATOM 648 N N . SER A 1 82 ? 6.421 67.724 10.044 1.00 11.40 82 SER A N 1
ATOM 649 C CA . SER A 1 82 ? 6.252 67.556 8.600 1.00 12.87 82 SER A CA 1
ATOM 650 C C . SER A 1 82 ? 4.894 68.042 8.100 1.00 11.43 82 SER A C 1
ATOM 651 O O . SER A 1 82 ? 4.807 68.768 7.107 1.00 13.14 82 SER A O 1
ATOM 654 N N . TYR A 1 83 ? 3.834 67.641 8.794 1.00 11.28 83 TYR A N 1
ATOM 655 C CA . TYR A 1 83 ? 2.488 68.046 8.419 1.00 11.99 83 TYR A CA 1
ATOM 656 C C . TYR A 1 83 ? 2.315 69.558 8.522 1.00 11.11 83 TYR A C 1
ATOM 657 O O . TYR A 1 83 ? 1.735 70.195 7.641 1.00 11.36 83 TYR A O 1
ATOM 666 N N . VAL A 1 84 ? 2.800 70.130 9.619 1.00 10.70 84 VAL A N 1
ATOM 667 C CA . VAL A 1 84 ? 2.671 71.564 9.834 1.00 11.25 84 VAL A CA 1
ATOM 668 C C . VAL A 1 84 ? 3.437 72.329 8.756 1.00 10.04 84 VAL A C 1
ATOM 669 O O . VAL A 1 84 ? 2.953 73.338 8.244 1.00 10.55 84 VAL A O 1
ATOM 673 N N . TYR A 1 85 ? 4.616 71.833 8.391 1.00 10.92 85 TYR A N 1
ATOM 674 C CA . TYR A 1 85 ? 5.409 72.476 7.346 1.00 10.68 85 TYR A CA 1
ATOM 675 C C . TYR A 1 85 ? 4.664 72.469 6.006 1.00 11.28 85 TYR A C 1
ATOM 676 O O . TYR A 1 85 ? 4.664 73.464 5.283 1.00 12.77 85 TYR A O 1
ATOM 685 N N . ARG A 1 86 ? 4.038 71.340 5.676 1.00 13.05 86 ARG A N 1
ATOM 686 C CA . ARG A 1 86 ? 3.308 71.218 4.417 1.00 15.04 86 ARG A CA 1
ATOM 687 C C . ARG A 1 86 ? 2.057 72.082 4.342 1.00 15.90 86 ARG A C 1
ATOM 688 O O . ARG A 1 86 ? 1.631 72.474 3.254 1.00 18.63 86 ARG A O 1
ATOM 696 N N . THR A 1 87 ? 1.464 72.382 5.493 1.00 13.48 87 THR A N 1
ATOM 697 C CA . THR A 1 87 ? 0.249 73.181 5.519 1.00 14.24 87 THR A CA 1
ATOM 698 C C . THR A 1 87 ? 0.474 74.668 5.757 1.00 15.52 87 THR A C 1
ATOM 699 O O . THR A 1 87 ? 0.290 75.465 4.841 1.00 18.91 87 THR A O 1
ATOM 703 N N . ILE A 1 88 ? 0.864 75.059 6.968 1.00 14.36 88 ILE A N 1
ATOM 704 C CA . ILE A 1 88 ? 1.081 76.477 7.229 1.00 13.74 88 ILE A CA 1
ATOM 705 C C . ILE A 1 88 ? 2.485 76.947 6.834 1.00 13.47 88 ILE A C 1
ATOM 706 O O . ILE A 1 88 ? 2.713 78.144 6.654 1.00 13.03 88 ILE A O 1
ATOM 711 N N . GLY A 1 89 ? 3.411 76.001 6.693 1.00 12.73 89 GLY A N 1
ATOM 712 C CA . GLY A 1 89 ? 4.768 76.310 6.270 1.00 13.56 89 GLY A CA 1
ATOM 713 C C . GLY A 1 89 ? 5.577 77.285 7.098 1.00 12.57 89 GLY A C 1
ATOM 714 O O . GLY A 1 89 ? 5.266 77.560 8.256 1.00 13.27 89 GLY A O 1
ATOM 715 N N . LEU A 1 90 ? 6.636 77.809 6.489 1.00 12.12 90 LEU A N 1
ATOM 716 C CA . LEU A 1 90 ? 7.503 78.769 7.157 1.00 11.80 90 LEU A CA 1
ATOM 717 C C . LEU A 1 90 ? 6.712 80.014 7.541 1.00 12.69 90 LEU A C 1
ATOM 718 O O . LEU A 1 90 ? 6.876 80.557 8.636 1.00 12.27 90 LEU A O 1
ATOM 723 N N . GLU A 1 91 ? 5.852 80.465 6.633 1.00 12.97 91 GLU A N 1
ATOM 724 C CA . GLU A 1 91 ? 5.038 81.650 6.876 1.00 14.49 91 GLU A CA 1
ATOM 725 C C . GLU A 1 91 ? 4.187 81.496 8.132 1.00 13.03 91 GLU A C 1
ATOM 726 O O . GLU A 1 91 ? 4.054 82.430 8.921 1.00 12.78 91 GLU A O 1
ATOM 732 N N . GLY A 1 92 ? 3.615 80.310 8.312 1.00 12.58 92 GLY A N 1
ATOM 733 C CA . GLY A 1 92 ? 2.774 80.055 9.467 1.00 12.52 92 GLY A CA 1
ATOM 734 C C . GLY A 1 92 ? 3.519 80.121 10.785 1.00 11.29 92 GLY A C 1
ATOM 735 O O . GLY A 1 92 ? 3.012 80.674 11.766 1.00 11.72 92 GLY A O 1
ATOM 736 N N . ILE A 1 93 ? 4.718 79.550 10.832 1.00 10.74 93 ILE A N 1
ATOM 737 C CA . ILE A 1 93 ? 5.495 79.594 12.061 1.00 10.89 93 ILE A CA 1
ATOM 738 C C . ILE A 1 93 ? 5.883 81.040 12.370 1.00 10.88 93 ILE A C 1
ATOM 739 O O . ILE A 1 93 ? 5.763 81.491 13.506 1.00 11.44 93 ILE A O 1
ATOM 744 N N . LEU A 1 94 ? 6.328 81.780 11.361 1.00 10.86 94 LEU A N 1
ATOM 745 C CA . LEU A 1 94 ? 6.714 83.167 11.590 1.00 11.07 94 LEU A CA 1
ATOM 746 C C . LEU A 1 94 ? 5.512 84.001 12.055 1.00 11.47 94 LEU A C 1
ATOM 747 O O . LEU A 1 94 ? 5.650 84.880 12.908 1.00 13.13 94 LEU A O 1
ATOM 752 N N . LYS A 1 95 ? 4.335 83.709 11.512 1.00 12.33 95 LYS A N 1
ATOM 753 C CA . LYS A 1 95 ? 3.123 84.426 11.902 1.00 12.66 95 LYS A CA 1
ATOM 754 C C . LYS A 1 95 ? 2.826 84.166 13.381 1.00 13.37 95 LYS A C 1
ATOM 755 O O . LYS A 1 95 ? 2.548 85.093 14.144 1.00 13.94 95 LYS A O 1
ATOM 761 N N . LEU A 1 96 ? 2.881 82.899 13.782 1.00 12.11 96 LEU A N 1
ATOM 762 C CA . LEU A 1 96 ? 2.630 82.516 15.168 1.00 13.07 96 LEU A CA 1
ATOM 763 C C . LEU A 1 96 ? 3.625 83.152 16.124 1.00 13.72 96 LEU A C 1
ATOM 764 O O . LEU A 1 96 ? 3.296 83.432 17.277 1.00 16.10 96 LEU A O 1
ATOM 769 N N . MET A 1 97 ? 4.842 83.377 15.642 1.00 12.83 97 MET A N 1
ATOM 770 C CA . MET A 1 97 ? 5.901 83.946 16.466 1.00 13.52 97 MET A CA 1
ATOM 771 C C . MET A 1 97 ? 6.006 85.468 16.465 1.00 12.44 97 MET A C 1
ATOM 772 O O . MET A 1 97 ? 6.890 86.019 17.115 1.00 13.53 97 MET A O 1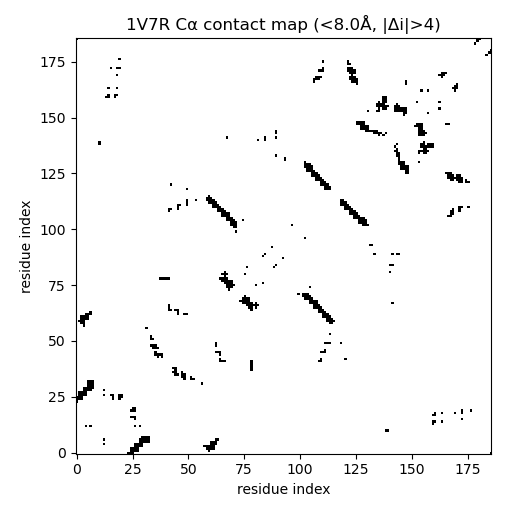
ATOM 777 N N . GLU A 1 98 ? 5.121 86.151 15.747 1.00 12.98 98 GLU A N 1
ATOM 778 C CA . GLU A 1 98 ? 5.179 87.610 15.722 1.00 14.00 98 GLU A CA 1
ATOM 779 C C . GLU A 1 98 ? 4.988 88.158 17.131 1.00 15.13 98 GLU A C 1
ATOM 780 O O . GLU A 1 98 ? 4.042 87.790 17.822 1.00 15.62 98 GLU A O 1
ATOM 786 N N . GLY A 1 99 ? 5.905 89.019 17.560 1.00 15.23 99 GLY A N 1
ATOM 787 C CA . GLY A 1 99 ? 5.810 89.608 18.885 1.00 17.40 99 GLY A CA 1
ATOM 788 C C . GLY A 1 99 ? 6.302 88.722 20.015 1.00 17.87 99 GLY A C 1
ATOM 789 O O . GLY A 1 99 ? 6.245 89.114 21.181 1.00 20.04 99 GLY A O 1
ATOM 790 N N . ALA A 1 100 ? 6.783 87.529 19.676 1.00 19.14 100 ALA A N 1
ATOM 791 C CA . ALA A 1 100 ? 7.263 86.584 20.671 1.00 21.12 100 ALA A CA 1
ATOM 792 C C . ALA A 1 100 ? 8.502 87.097 21.400 1.00 23.81 100 ALA A C 1
ATOM 793 O O . ALA A 1 100 ? 9.485 87.517 20.780 1.00 26.02 100 ALA A O 1
ATOM 795 N N . GLU A 1 101 ? 8.433 87.048 22.729 1.00 25.37 101 GLU A N 1
ATOM 796 C CA . GLU A 1 101 ? 9.538 87.494 23.592 1.00 27.11 101 GLU A CA 1
ATOM 797 C C . GLU A 1 101 ? 10.663 86.496 23.524 1.00 26.41 101 GLU A C 1
ATOM 798 O O . GLU A 1 101 ? 11.843 86.852 23.524 1.00 28.30 101 GLU A O 1
ATOM 804 N N . ASP A 1 102 ? 10.268 85.233 23.476 1.00 23.52 102 ASP A N 1
ATOM 805 C CA . ASP A 1 102 ? 11.182 84.120 23.463 1.00 20.47 102 ASP A CA 1
ATOM 806 C C . ASP A 1 102 ? 11.038 83.346 22.162 1.00 17.30 102 ASP A C 1
ATOM 807 O O . ASP A 1 102 ? 9.991 82.741 21.885 1.00 19.01 102 ASP A O 1
ATOM 812 N N . ARG A 1 103 ? 12.099 83.373 21.364 1.00 15.21 103 ARG A N 1
ATOM 813 C CA . ARG A 1 103 ? 12.093 82.685 20.085 1.00 13.77 103 ARG A CA 1
ATOM 814 C C . ARG A 1 103 ? 12.920 81.405 20.098 1.00 13.73 103 ARG A C 1
ATOM 815 O O . ARG A 1 103 ? 13.260 80.872 19.040 1.00 14.14 103 ARG A O 1
ATOM 823 N N . ARG A 1 104 ? 13.234 80.900 21.284 1.00 12.66 104 ARG A N 1
ATOM 824 C CA . ARG A 1 104 ? 14.028 79.684 21.387 1.00 12.86 104 ARG A CA 1
ATOM 825 C C . ARG A 1 104 ? 13.265 78.433 20.968 1.00 11.98 104 ARG A C 1
ATOM 826 O O . ARG A 1 104 ? 12.048 78.331 21.128 1.00 13.18 104 ARG A O 1
ATOM 834 N N . ALA A 1 105 ? 14.010 77.475 20.435 1.00 11.65 105 ALA A N 1
ATOM 835 C CA . ALA A 1 105 ? 13.431 76.224 19.976 1.00 11.70 105 ALA A CA 1
ATOM 836 C C . ALA A 1 105 ? 14.548 75.214 19.846 1.00 11.07 105 ALA A C 1
ATOM 837 O O . ALA A 1 105 ? 15.726 75.568 19.878 1.00 11.74 105 ALA A O 1
ATOM 839 N N . TYR A 1 106 ? 14.180 73.949 19.705 1.00 10.54 106 TYR A N 1
ATOM 840 C CA . TYR A 1 106 ? 15.195 72.936 19.509 1.00 10.48 106 TYR A CA 1
ATOM 841 C C . TYR A 1 106 ? 14.717 71.929 18.496 1.00 10.13 106 TYR A C 1
ATOM 842 O O . TYR A 1 106 ? 13.518 71.714 18.308 1.00 10.67 106 TYR A O 1
ATOM 851 N N . PHE A 1 107 ? 15.693 71.348 17.822 1.00 11.00 107 PHE A N 1
ATOM 852 C CA . PHE A 1 107 ? 15.457 70.318 16.836 1.00 10.27 107 PHE A CA 1
ATOM 853 C C . PHE A 1 107 ? 15.881 69.034 17.529 1.00 9.94 107 PHE A C 1
ATOM 854 O O . PHE A 1 107 ? 16.874 69.017 18.265 1.00 10.81 107 PHE A O 1
ATOM 862 N N . LYS A 1 108 ? 15.130 67.963 17.301 1.00 10.14 108 LYS A N 1
ATOM 863 C CA . LYS A 1 108 ? 15.492 66.676 17.872 1.00 9.95 108 LYS A CA 1
ATOM 864 C C . LYS A 1 108 ? 15.380 65.602 16.808 1.00 10.07 108 LYS A C 1
ATOM 865 O O . LYS A 1 108 ? 14.476 65.633 15.982 1.00 9.73 108 LYS A O 1
ATOM 871 N N . SER A 1 109 ? 16.324 64.672 16.829 1.00 9.54 109 SER A N 1
ATOM 872 C CA . SER A 1 109 ? 16.343 63.556 15.899 1.00 9.36 109 SER A CA 1
ATOM 873 C C . SER A 1 109 ? 16.466 62.263 16.685 1.00 10.63 109 SER A C 1
ATOM 874 O O . SER A 1 109 ? 17.251 62.184 17.631 1.00 10.61 109 SER A O 1
ATOM 877 N N . VAL A 1 110 ? 15.670 61.265 16.315 1.00 9.89 110 VAL A N 1
ATOM 878 C CA . VAL A 1 110 ? 15.761 59.955 16.947 1.00 10.34 110 VAL A CA 1
ATOM 879 C C . VAL A 1 110 ? 15.933 58.926 15.842 1.00 10.12 110 VAL A C 1
ATOM 880 O O . VAL A 1 110 ? 15.114 58.838 14.927 1.00 10.93 110 VAL A O 1
ATOM 884 N N . ILE A 1 111 ? 17.017 58.167 15.928 1.00 11.17 111 ILE A N 1
ATOM 885 C CA . ILE A 1 111 ? 17.311 57.121 14.963 1.00 11.89 111 ILE A CA 1
ATOM 886 C C . ILE A 1 111 ? 17.003 55.766 15.589 1.00 11.63 111 ILE A C 1
ATOM 887 O O . ILE A 1 111 ? 17.370 55.507 16.739 1.00 12.23 111 ILE A O 1
ATOM 892 N N . GLY A 1 112 ? 16.302 54.924 14.838 1.00 11.18 112 GLY A N 1
ATOM 893 C CA . GLY A 1 112 ? 15.990 53.581 15.294 1.00 12.18 112 GLY A CA 1
ATOM 894 C C . GLY A 1 112 ? 16.806 52.636 14.432 1.00 12.28 112 GLY A C 1
ATOM 895 O O . GLY A 1 112 ? 16.887 52.821 13.222 1.00 11.85 112 GLY A O 1
ATOM 896 N N . PHE A 1 113 ? 17.410 51.627 15.048 1.00 12.22 113 PHE A N 1
ATOM 897 C CA . PHE A 1 113 ? 18.254 50.670 14.334 1.00 12.78 113 PHE A CA 1
ATOM 898 C C . PHE A 1 113 ? 17.869 49.255 14.737 1.00 12.39 113 PHE A C 1
ATOM 899 O O . PHE A 1 113 ? 17.649 48.982 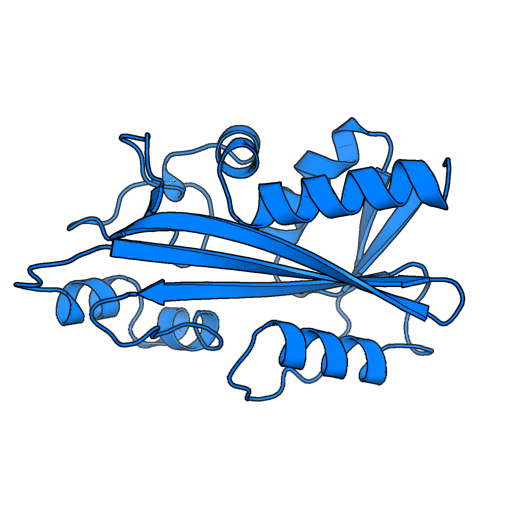15.913 1.00 14.22 113 PHE A O 1
ATOM 907 N N . TYR A 1 114 ? 17.783 48.357 13.762 1.00 11.52 114 TYR A N 1
ATOM 908 C CA . TYR A 1 114 ? 17.406 46.975 14.035 1.00 11.78 114 TYR A CA 1
ATOM 909 C C . TYR A 1 114 ? 18.411 46.007 13.426 1.00 12.08 114 TYR A C 1
ATOM 910 O O . TYR A 1 114 ? 18.686 46.055 12.225 1.00 12.57 114 TYR A O 1
ATOM 919 N N . ILE A 1 115 ? 18.951 45.127 14.261 1.00 12.75 115 ILE A N 1
ATOM 920 C CA . ILE A 1 115 ? 19.918 44.136 13.810 1.00 12.75 115 ILE A CA 1
ATOM 921 C C . ILE A 1 115 ? 19.876 42.920 14.737 1.00 13.11 115 ILE A C 1
ATOM 922 O O . ILE A 1 115 ? 19.704 43.056 15.949 1.00 13.82 115 ILE A O 1
ATOM 927 N N . ASP A 1 116 ? 20.017 41.735 14.150 1.00 12.95 116 ASP A N 1
ATOM 928 C CA . ASP A 1 116 ? 20.002 40.478 14.895 1.00 13.79 116 ASP A CA 1
ATOM 929 C C . ASP A 1 116 ? 18.811 40.338 15.837 1.00 13.40 116 ASP A C 1
ATOM 930 O O . ASP A 1 116 ? 18.946 39.842 16.957 1.00 15.57 116 ASP A O 1
ATOM 935 N N . GLY A 1 117 ? 17.644 40.778 15.373 1.00 14.31 117 GLY A N 1
ATOM 936 C CA . GLY A 1 117 ? 16.432 40.669 16.166 1.00 15.40 117 GLY A CA 1
ATOM 937 C C . GLY A 1 117 ? 16.267 41.615 17.342 1.00 14.92 117 GLY A C 1
ATOM 938 O O . GLY A 1 117 ? 15.406 41.386 18.192 1.00 16.82 117 GLY A O 1
ATOM 939 N N . LYS A 1 118 ? 17.072 42.673 17.399 1.00 14.48 118 LYS A N 1
ATOM 940 C CA . LYS A 1 118 ? 16.982 43.638 18.491 1.00 14.71 118 LYS A CA 1
ATOM 941 C C . LYS A 1 118 ? 16.974 45.077 17.985 1.00 14.36 118 LYS A C 1
ATOM 942 O O . LYS A 1 118 ? 17.646 45.412 17.006 1.00 13.86 118 LYS A O 1
ATOM 948 N N . ALA A 1 119 ? 16.218 45.927 18.671 1.00 13.96 119 ALA A N 1
ATOM 949 C CA . ALA A 1 119 ? 16.111 47.334 18.305 1.00 14.28 119 ALA A CA 1
ATOM 950 C C . ALA A 1 119 ? 16.939 48.219 19.231 1.00 14.51 119 ALA A C 1
ATOM 951 O O . ALA A 1 119 ? 17.076 47.940 20.423 1.00 16.58 119 ALA A O 1
ATOM 953 N N . TYR A 1 120 ? 17.478 49.294 18.669 1.00 14.37 120 TYR A N 1
ATOM 954 C CA . TYR A 1 120 ? 18.295 50.250 19.408 1.00 14.41 120 TYR A CA 1
ATOM 955 C C . TYR A 1 120 ? 17.899 51.652 18.959 1.00 14.87 120 TYR A C 1
ATOM 956 O O . TYR A 1 120 ? 17.459 51.841 17.827 1.00 16.99 120 TYR A O 1
ATOM 965 N N . LYS A 1 121 ? 18.037 52.631 19.848 1.00 13.83 121 LYS A N 1
ATOM 966 C CA . LYS A 1 121 ? 17.711 54.010 19.498 1.00 14.24 121 LYS A CA 1
ATOM 967 C C . LYS A 1 121 ? 18.842 54.953 19.876 1.00 13.65 121 LYS A C 1
ATOM 968 O O . LYS A 1 121 ? 19.562 54.724 20.850 1.00 15.83 121 LYS A O 1
ATOM 974 N N . PHE A 1 122 ? 18.994 56.010 19.085 1.00 12.98 122 PHE A N 1
ATOM 975 C CA . PHE A 1 122 ? 20.026 57.017 19.296 1.00 12.78 122 PHE A CA 1
ATOM 976 C C . PHE A 1 122 ? 19.363 58.362 19.052 1.00 13.58 122 PHE A C 1
ATOM 977 O O . PHE A 1 122 ? 18.562 58.502 18.134 1.00 14.54 122 PHE A O 1
ATOM 985 N N . SER A 1 123 ? 19.687 59.357 19.866 1.00 13.00 123 SER A N 1
ATOM 986 C CA . SER A 1 123 ? 19.059 60.658 19.693 1.00 12.94 123 SER A CA 1
ATOM 987 C C . SER A 1 123 ? 20.040 61.810 19.741 1.00 12.95 123 SER A C 1
ATOM 988 O O . SER A 1 123 ? 21.178 61.666 20.199 1.00 13.42 123 SER A O 1
ATOM 991 N N . GLY A 1 124 ? 19.578 62.955 19.256 1.00 11.05 124 GLY A N 1
ATOM 992 C CA . GLY A 1 124 ? 20.389 64.154 19.240 1.00 12.21 124 GLY A CA 1
ATOM 993 C C . GLY A 1 124 ? 19.486 65.365 19.307 1.00 11.20 124 GLY A C 1
ATOM 994 O O . GLY A 1 124 ? 18.389 65.369 18.737 1.00 11.44 124 GLY A O 1
ATOM 995 N N . VAL A 1 125 ? 19.950 66.395 20.001 1.00 12.05 125 VAL A N 1
ATOM 996 C CA . VAL A 1 125 ? 19.195 67.626 20.165 1.00 12.12 125 VAL A CA 1
ATOM 997 C C . VAL A 1 125 ? 20.075 68.849 19.973 1.00 12.38 125 VAL A C 1
ATOM 998 O O . VAL A 1 125 ? 21.195 68.901 20.475 1.00 13.56 125 VAL A O 1
ATOM 1002 N N . THR A 1 126 ? 19.573 69.826 19.228 1.00 11.75 126 THR A N 1
ATOM 1003 C CA . THR A 1 126 ? 20.302 71.073 19.035 1.00 11.66 126 THR A CA 1
ATOM 1004 C C . THR A 1 126 ? 19.357 72.238 19.273 1.00 11.77 126 THR A C 1
ATOM 1005 O O . THR A 1 126 ? 18.329 72.373 18.601 1.00 11.70 126 THR A O 1
ATOM 1009 N N . TRP A 1 127 ? 19.699 73.057 20.263 1.00 12.51 127 TRP A N 1
ATOM 1010 C CA . TRP A 1 127 ? 18.909 74.227 20.599 1.00 11.87 127 TRP A CA 1
ATOM 1011 C C . TRP A 1 127 ? 19.320 75.390 19.710 1.00 11.95 127 TRP A C 1
ATOM 1012 O O . TRP A 1 127 ? 20.433 75.436 19.184 1.00 13.62 127 TRP A O 1
ATOM 1023 N N . GLY A 1 128 ? 18.403 76.330 19.545 1.00 11.26 128 GLY A N 1
ATOM 1024 C CA . GLY A 1 128 ? 18.671 77.486 18.720 1.00 11.84 128 GLY A CA 1
ATOM 1025 C C . GLY A 1 128 ? 17.514 78.444 18.833 1.00 11.21 128 GLY A C 1
ATOM 1026 O O . GLY A 1 128 ? 16.845 78.507 19.867 1.00 13.13 128 GLY A O 1
ATOM 1027 N N . ARG A 1 129 ? 17.273 79.198 17.772 1.00 12.44 129 ARG A N 1
ATOM 1028 C CA . ARG A 1 129 ? 16.171 80.140 17.786 1.00 13.85 129 ARG A CA 1
ATOM 1029 C C . ARG A 1 129 ? 15.544 80.274 16.412 1.00 13.33 129 ARG A C 1
ATOM 1030 O O . ARG A 1 129 ? 16.156 79.944 15.391 1.00 13.32 129 ARG A O 1
ATOM 1038 N N . ILE A 1 130 ? 14.302 80.736 16.404 1.00 11.75 130 ILE A N 1
ATOM 1039 C CA . ILE A 1 130 ? 13.575 80.951 15.168 1.00 10.93 130 ILE A CA 1
ATOM 1040 C C . ILE A 1 130 ? 13.917 82.353 14.669 1.00 12.14 130 ILE A C 1
ATOM 1041 O O . ILE A 1 130 ? 13.779 83.336 15.398 1.00 12.19 130 ILE A O 1
ATOM 1046 N N . SER A 1 131 ? 14.387 82.439 13.433 1.00 11.78 131 SER A N 1
ATOM 1047 C CA . SER A 1 131 ? 14.730 83.722 12.836 1.00 12.62 131 SER A CA 1
ATOM 1048 C C . SER A 1 131 ? 13.441 84.483 12.526 1.00 13.08 131 SER A C 1
ATOM 1049 O O . SER A 1 131 ? 12.347 83.919 12.598 1.00 13.44 131 SER A O 1
ATOM 1052 N N . ASN A 1 132 ? 13.567 85.762 12.185 1.00 13.51 132 ASN A N 1
ATOM 1053 C CA . ASN A 1 132 ? 12.405 86.575 11.853 1.00 14.44 132 ASN A CA 1
ATOM 1054 C C . ASN A 1 132 ? 12.155 86.563 10.354 1.00 15.31 132 ASN A C 1
ATOM 1055 O O . ASN A 1 132 ? 11.181 87.134 9.869 1.00 17.61 132 ASN A O 1
ATOM 1060 N N . GLU A 1 133 ? 13.044 85.904 9.624 1.00 15.39 133 GLU A N 1
ATOM 1061 C CA . GLU A 1 133 ? 12.918 85.813 8.179 1.00 16.31 133 GLU A CA 1
ATOM 1062 C C . GLU A 1 133 ? 13.613 84.552 7.693 1.00 15.81 133 GLU A C 1
ATOM 1063 O O . GLU A 1 133 ? 14.583 84.103 8.294 1.00 16.04 133 GLU A O 1
ATOM 1069 N N . LYS A 1 134 ? 13.113 83.985 6.603 1.00 14.07 134 LYS A N 1
ATOM 1070 C CA . LYS A 1 134 ? 13.718 82.788 6.043 1.00 14.40 134 LYS A CA 1
ATOM 1071 C C . LYS A 1 134 ? 14.943 83.146 5.205 1.00 14.32 134 LYS A C 1
ATOM 1072 O O . LYS A 1 134 ? 14.965 84.174 4.519 1.00 14.92 134 LYS A O 1
ATOM 1078 N N . ARG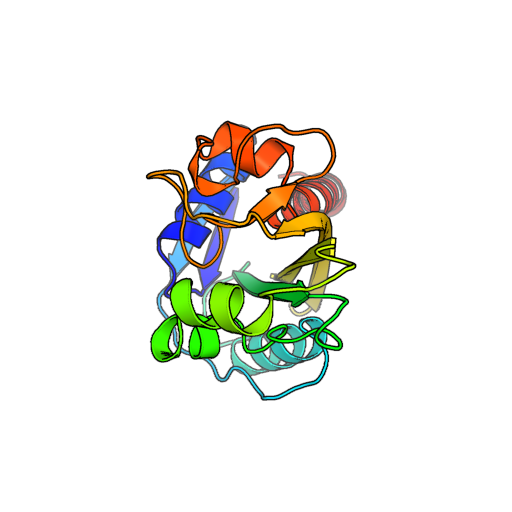 A 1 135 ? 15.965 82.300 5.279 1.00 13.98 135 ARG A N 1
ATOM 1079 C CA . ARG A 1 135 ? 17.195 82.485 4.511 1.00 13.70 135 ARG A CA 1
ATOM 1080 C C . ARG A 1 135 ? 17.820 81.129 4.219 1.00 14.34 135 ARG A C 1
ATOM 1081 O O . ARG A 1 135 ? 17.739 80.214 5.039 1.00 13.63 135 ARG A O 1
ATOM 1089 N N . GLY A 1 136 ? 18.441 80.996 3.052 1.00 16.01 136 GLY A N 1
ATOM 1090 C CA . GLY A 1 136 ? 19.105 79.745 2.721 1.00 15.07 136 GLY A CA 1
ATOM 1091 C C . GLY A 1 136 ? 18.489 78.924 1.608 1.00 16.67 136 GLY A C 1
ATOM 1092 O O . GLY A 1 136 ? 17.271 78.880 1.455 1.00 16.64 136 GLY A O 1
ATOM 1093 N N . THR A 1 137 ? 19.347 78.253 0.843 1.00 17.18 137 THR A N 1
ATOM 1094 C CA . THR A 1 137 ? 18.916 77.426 -0.279 1.00 18.92 137 THR A CA 1
ATOM 1095 C C . THR A 1 137 ? 19.141 75.939 -0.030 1.00 17.89 137 THR A C 1
ATOM 1096 O O . THR A 1 137 ? 18.750 75.107 -0.846 1.00 19.04 137 THR A O 1
ATOM 1100 N N . HIS A 1 138 ? 19.774 75.608 1.090 1.00 16.05 138 HIS A N 1
ATOM 1101 C CA . HIS A 1 138 ? 20.061 74.216 1.424 1.00 15.77 138 HIS A CA 1
ATOM 1102 C C . HIS A 1 138 ? 19.033 73.609 2.367 1.00 16.13 138 HIS A C 1
ATOM 1103 O O . HIS A 1 138 ? 18.123 74.284 2.846 1.00 15.32 138 HIS A O 1
ATOM 1110 N N . GLY A 1 139 ? 19.194 72.318 2.626 1.00 15.06 139 GLY A N 1
ATOM 1111 C CA . GLY A 1 139 ? 18.307 71.631 3.543 1.00 14.98 139 GLY A CA 1
ATOM 1112 C C . GLY A 1 139 ? 16.856 71.488 3.132 1.00 15.13 139 GLY A C 1
ATOM 1113 O O . GLY A 1 139 ? 16.507 71.546 1.955 1.00 15.35 139 GLY A O 1
ATOM 1114 N N . PHE A 1 140 ? 15.999 71.316 4.130 1.00 14.57 140 PHE A N 1
ATOM 1115 C CA . PHE A 1 140 ? 14.579 71.128 3.894 1.00 13.84 140 PHE A CA 1
ATOM 1116 C C . PHE A 1 140 ? 13.794 71.491 5.144 1.00 13.20 140 PHE A C 1
ATOM 1117 O O . PHE A 1 140 ? 14.372 71.783 6.190 1.00 13.59 140 PHE A O 1
ATOM 1125 N N . GLY A 1 141 ? 12.473 71.469 5.029 1.00 12.54 141 GLY A N 1
ATOM 1126 C CA . GLY A 1 141 ? 11.632 71.783 6.167 1.00 12.05 141 GLY A CA 1
ATOM 1127 C C . GLY A 1 141 ? 11.868 73.163 6.745 1.00 12.20 141 GLY A C 1
ATOM 1128 O O . GLY A 1 141 ? 11.955 74.150 6.014 1.00 11.69 141 GLY A O 1
ATOM 1129 N N . TYR A 1 142 ? 11.974 73.228 8.068 1.00 12.23 142 TYR 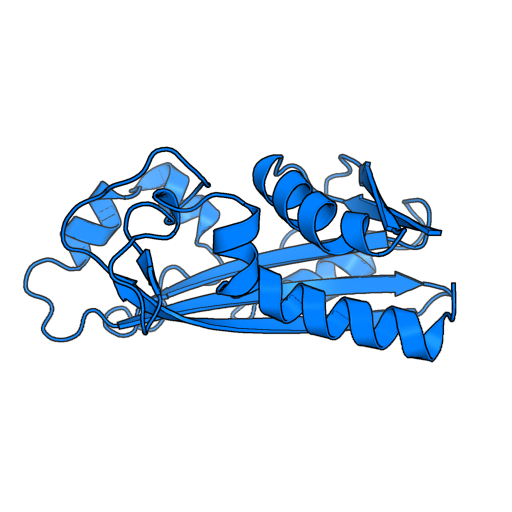A N 1
ATOM 1130 C CA . TYR A 1 142 ? 12.178 74.486 8.775 1.00 10.61 142 TYR A CA 1
ATOM 1131 C C . TYR A 1 142 ? 13.605 75.008 8.784 1.00 10.81 142 TYR A C 1
ATOM 1132 O O . TYR A 1 142 ? 13.890 76.012 9.438 1.00 11.58 142 TYR A O 1
ATOM 1141 N N . ASP A 1 143 ? 14.511 74.340 8.077 1.00 11.18 143 ASP A N 1
ATOM 1142 C CA . ASP A 1 143 ? 15.896 74.798 8.044 1.00 10.98 143 ASP A CA 1
ATOM 1143 C C . ASP A 1 143 ? 16.068 76.293 7.754 1.00 11.63 143 ASP A C 1
ATOM 1144 O O . ASP A 1 143 ? 16.931 76.934 8.352 1.00 12.40 143 ASP A O 1
ATOM 1149 N N . PRO A 1 144 ? 15.247 76.873 6.856 1.00 10.98 144 PRO A N 1
ATOM 1150 C CA . PRO A 1 144 ? 15.398 78.305 6.557 1.00 10.59 144 PRO A CA 1
ATOM 1151 C C . PRO A 1 144 ? 15.096 79.288 7.679 1.00 9.97 144 PRO A C 1
ATOM 1152 O O . PRO A 1 144 ? 15.442 80.462 7.568 1.00 11.67 144 PRO A O 1
ATOM 1156 N N . ILE A 1 145 ? 14.449 78.839 8.750 1.00 10.48 145 ILE A N 1
ATOM 1157 C CA . ILE A 1 145 ? 14.141 79.760 9.843 1.00 10.94 145 ILE A CA 1
ATOM 1158 C C . ILE A 1 145 ? 14.706 79.330 11.193 1.00 10.99 145 ILE A C 1
ATOM 1159 O O . ILE A 1 145 ? 14.301 79.844 12.233 1.00 11.62 145 ILE A O 1
ATOM 1164 N N . PHE A 1 146 ? 15.653 78.399 11.176 1.00 11.43 146 PHE A N 1
ATOM 1165 C CA . PHE A 1 146 ? 16.263 77.938 12.417 1.00 11.52 146 PHE A CA 1
ATOM 1166 C C . PHE A 1 146 ? 17.754 78.246 12.455 1.00 11.16 146 PHE A C 1
ATOM 1167 O O . PHE A 1 146 ? 18.508 77.816 11.580 1.00 11.68 146 PHE A O 1
ATOM 1175 N N . ILE A 1 147 ? 18.168 78.994 13.471 1.00 11.28 147 ILE A N 1
ATOM 1176 C CA . ILE A 1 147 ? 19.570 79.349 13.651 1.00 12.48 147 ILE A CA 1
ATOM 1177 C C . ILE A 1 147 ? 20.046 78.607 14.898 1.00 12.70 147 ILE A C 1
ATOM 1178 O O . ILE A 1 147 ? 19.579 78.878 16.007 1.00 13.22 147 ILE A O 1
ATOM 1183 N N . PRO A 1 148 ? 20.970 77.648 14.737 1.00 12.31 148 PRO A N 1
ATOM 1184 C CA . PRO A 1 148 ? 21.460 76.901 15.901 1.00 13.79 148 PRO A CA 1
ATOM 1185 C C . PRO A 1 148 ? 22.297 77.785 16.815 1.00 15.51 148 PRO A C 1
ATOM 1186 O O . PRO A 1 148 ? 22.932 78.734 16.359 1.00 16.03 148 PRO A O 1
ATOM 1190 N N . GLU A 1 149 ? 22.291 77.471 18.106 1.00 17.17 149 GLU A N 1
ATOM 1191 C CA . GLU A 1 149 ? 23.058 78.252 19.067 1.00 20.95 149 GLU A CA 1
ATOM 1192 C C . GLU A 1 149 ? 24.536 78.282 18.683 1.00 22.02 149 GLU A C 1
ATOM 1193 O O . GLU A 1 149 ? 25.123 77.251 18.355 1.00 22.84 149 GLU A O 1
ATOM 1199 N N . GLY A 1 150 ? 25.125 79.474 18.710 1.00 22.65 150 GLY A N 1
ATOM 1200 C CA . GLY A 1 150 ? 26.530 79.614 18.372 1.00 23.38 150 GLY A CA 1
ATOM 1201 C C . GLY A 1 150 ? 26.783 79.907 16.905 1.00 23.34 150 GLY A C 1
ATOM 1202 O O . GLY A 1 150 ? 27.933 80.002 16.471 1.00 25.68 150 GLY A O 1
ATOM 1203 N N . SER A 1 151 ? 25.711 80.059 16.136 1.00 22.11 151 SER A N 1
ATOM 1204 C CA . SER A 1 151 ? 25.834 80.332 14.710 1.00 19.76 151 SER A CA 1
ATOM 1205 C C . SER A 1 151 ? 25.122 81.616 14.298 1.00 19.07 151 SER A C 1
ATOM 1206 O O . SER A 1 151 ? 24.224 82.094 14.991 1.00 19.71 151 SER A O 1
ATOM 1209 N N . GLU A 1 152 ? 25.537 82.173 13.165 1.00 19.16 152 GLU A N 1
ATOM 1210 C CA . GLU A 1 152 ? 24.924 83.385 12.634 1.00 20.17 152 GLU A CA 1
ATOM 1211 C C . GLU A 1 152 ? 24.142 83.012 11.378 1.00 18.98 152 GLU A C 1
ATOM 1212 O O . GLU A 1 152 ? 23.528 83.863 10.736 1.00 19.45 152 GLU A O 1
ATOM 1218 N N . LYS A 1 153 ? 24.170 81.728 11.033 1.00 17.01 153 LYS A N 1
ATOM 1219 C CA . LYS A 1 153 ? 23.487 81.238 9.842 1.00 16.51 153 LYS A CA 1
ATOM 1220 C C . LYS A 1 153 ? 22.351 80.272 10.166 1.00 14.18 153 LYS A C 1
ATOM 1221 O O . LYS A 1 153 ? 22.366 79.592 11.195 1.00 14.98 153 LYS A O 1
ATOM 1227 N N . THR A 1 154 ? 21.358 80.219 9.286 1.00 13.26 154 THR A N 1
ATOM 1228 C CA . THR A 1 154 ? 20.253 79.285 9.471 1.00 12.59 154 THR A CA 1
ATOM 1229 C C . THR A 1 154 ? 20.766 77.944 8.942 1.00 13.06 154 THR A C 1
ATOM 1230 O O . THR A 1 154 ? 21.765 77.898 8.217 1.00 13.24 154 THR A O 1
ATOM 1234 N N . PHE A 1 155 ? 20.093 76.854 9.301 1.00 12.76 155 PHE A N 1
ATOM 1235 C CA . PHE A 1 155 ? 20.502 75.541 8.807 1.00 12.76 155 PHE A CA 1
ATOM 1236 C C . PHE A 1 155 ? 20.508 75.540 7.283 1.00 12.99 155 PHE A C 1
ATOM 1237 O O . PHE A 1 155 ? 21.331 74.868 6.664 1.00 13.21 155 PHE A O 1
ATOM 1245 N N . ALA A 1 156 ? 19.578 76.280 6.683 1.00 12.11 156 ALA A N 1
ATOM 1246 C CA . ALA A 1 156 ? 19.462 76.336 5.225 1.00 13.10 156 ALA A CA 1
ATOM 1247 C C . ALA A 1 156 ? 20.599 77.082 4.534 1.00 13.78 156 ALA A C 1
ATOM 1248 O O . ALA A 1 156 ? 20.717 77.036 3.310 1.00 13.42 156 ALA A O 1
ATOM 1250 N N . GLU A 1 157 ? 21.427 77.773 5.306 1.00 13.17 157 GLU A N 1
ATOM 1251 C CA . GLU A 1 157 ? 22.557 78.496 4.732 1.00 14.32 157 GLU A CA 1
ATOM 1252 C C . GLU A 1 157 ? 23.819 77.642 4.818 1.00 15.05 157 GLU A C 1
ATOM 1253 O O . GLU A 1 157 ? 24.897 78.061 4.397 1.00 16.56 157 GLU A O 1
ATOM 1259 N N . MET A 1 158 ? 23.668 76.432 5.347 1.00 13.54 158 MET A N 1
ATOM 1260 C CA . MET A 1 158 ? 24.784 75.515 5.526 1.00 14.03 158 MET A CA 1
ATOM 1261 C C . MET A 1 158 ? 24.789 74.346 4.557 1.00 13.93 158 MET A C 1
ATOM 1262 O O . MET A 1 158 ? 23.741 73.887 4.109 1.00 14.15 158 MET A O 1
ATOM 1267 N N . THR A 1 159 ? 25.984 73.857 4.249 1.00 14.43 159 THR A N 1
ATOM 1268 C CA . THR A 1 159 ? 26.126 72.699 3.382 1.00 14.57 159 THR A CA 1
ATOM 1269 C C . THR A 1 159 ? 25.762 71.501 4.262 1.00 13.72 159 THR A C 1
ATOM 1270 O O . THR A 1 159 ? 25.638 71.634 5.482 1.00 13.49 159 THR A O 1
ATOM 1274 N N . ILE A 1 160 ? 25.593 70.335 3.650 1.00 13.69 160 ILE A N 1
ATOM 1275 C CA . ILE A 1 160 ? 25.255 69.140 4.413 1.00 13.71 160 ILE A CA 1
ATOM 1276 C C . ILE A 1 160 ? 26.317 68.854 5.475 1.00 14.21 160 ILE A C 1
ATOM 1277 O O . ILE A 1 160 ? 25.994 68.541 6.620 1.00 13.91 160 ILE A O 1
ATOM 1282 N N . GLU A 1 161 ? 27.586 68.978 5.103 1.00 14.04 161 GLU A N 1
ATOM 1283 C CA . GLU A 1 161 ? 28.669 68.728 6.044 1.00 16.63 161 GLU A CA 1
ATOM 1284 C C . GLU A 1 161 ? 28.622 69.716 7.205 1.00 15.00 161 GLU A C 1
ATOM 1285 O O . GLU A 1 161 ? 28.792 69.334 8.365 1.00 15.89 161 GLU A O 1
ATOM 1291 N N . GLU A 1 162 ? 28.395 70.989 6.890 1.00 14.68 162 GLU A N 1
ATOM 1292 C CA . GLU A 1 162 ? 28.330 72.022 7.916 1.00 14.05 162 GLU A CA 1
ATOM 1293 C C . GLU A 1 162 ? 27.135 71.800 8.838 1.00 13.67 162 GLU A C 1
ATOM 1294 O O . GLU A 1 162 ? 27.251 71.936 10.055 1.00 15.09 162 GLU A O 1
ATOM 1300 N N . LYS A 1 163 ? 25.990 71.450 8.259 1.00 12.96 163 LYS A N 1
ATOM 1301 C CA . LYS A 1 163 ? 24.795 71.208 9.059 1.00 12.72 163 LYS A CA 1
ATOM 1302 C C . LYS A 1 163 ? 24.999 70.004 9.975 1.00 13.02 163 LYS A C 1
ATOM 1303 O O . LYS A 1 163 ? 24.685 70.064 11.164 1.00 13.06 163 LYS A O 1
ATOM 1309 N N . ASN A 1 164 ? 25.539 68.917 9.425 1.00 13.24 164 ASN A N 1
ATOM 1310 C CA . ASN A 1 164 ? 25.775 67.709 10.213 1.00 14.49 164 ASN A CA 1
ATOM 1311 C C . ASN A 1 164 ? 26.685 67.958 11.408 1.00 14.34 164 ASN A C 1
ATOM 1312 O O . ASN A 1 164 ? 26.555 67.303 12.442 1.00 16.05 164 ASN A O 1
ATOM 1317 N N . ALA A 1 165 ? 27.604 68.908 11.271 1.00 15.07 165 ALA A N 1
ATOM 1318 C CA . ALA A 1 165 ? 28.533 69.208 12.354 1.00 15.89 165 ALA A CA 1
ATOM 1319 C C . ALA A 1 165 ? 27.868 69.912 13.529 1.00 16.06 165 ALA A C 1
ATOM 1320 O O . ALA A 1 165 ? 28.421 69.952 14.628 1.00 17.32 165 ALA A O 1
ATOM 1322 N N . LEU A 1 166 ? 26.671 70.446 13.307 1.00 15.27 166 LEU A N 1
ATOM 1323 C CA . LEU A 1 166 ? 25.964 71.180 14.353 1.00 15.32 166 LEU A CA 1
ATOM 1324 C C . LEU A 1 166 ? 24.557 70.696 14.688 1.00 14.14 166 LEU A C 1
ATOM 1325 O O . LEU A 1 166 ? 24.042 70.990 15.765 1.00 14.73 166 LEU A O 1
ATOM 1330 N N . SER A 1 167 ? 23.943 69.950 13.777 1.00 13.65 167 SER A N 1
ATOM 1331 C CA . SER A 1 167 ? 22.559 69.530 13.954 1.00 12.54 167 SER A CA 1
ATOM 1332 C C . SER A 1 167 ? 22.212 68.385 14.886 1.00 11.59 167 SER A C 1
ATOM 1333 O O . SER A 1 167 ? 23.067 67.635 15.359 1.00 12.00 167 SER A O 1
ATOM 1336 N N . HIS A 1 168 ? 20.910 68.283 15.128 1.00 12.37 168 HIS A N 1
ATOM 1337 C CA . HIS A 1 168 ? 20.310 67.243 15.952 1.00 11.44 168 HIS A CA 1
ATOM 1338 C C . HIS A 1 168 ? 20.592 65.886 15.309 1.00 11.40 168 HIS A C 1
ATOM 1339 O O . HIS A 1 168 ? 20.954 64.923 15.990 1.00 11.95 168 HIS A O 1
ATOM 1346 N N . ARG A 1 169 ? 20.417 65.822 13.991 1.00 12.04 169 ARG A N 1
ATOM 1347 C CA . ARG A 1 169 ? 20.632 64.590 13.240 1.00 12.18 169 ARG A CA 1
ATOM 1348 C C . ARG A 1 169 ? 22.107 64.207 13.291 1.00 11.99 169 ARG A C 1
ATOM 1349 O O . ARG A 1 169 ? 22.441 63.035 13.427 1.00 12.33 169 ARG A O 1
ATOM 1357 N N . GLY A 1 170 ? 22.987 65.199 13.206 1.00 12.18 170 GLY A N 1
ATOM 1358 C CA . GLY A 1 170 ? 24.411 64.923 13.273 1.00 13.07 170 GLY A CA 1
ATOM 1359 C C . GLY A 1 170 ? 24.785 64.313 14.612 1.00 12.98 170 GLY A C 1
ATOM 1360 O O . GLY A 1 170 ? 25.621 63.407 14.681 1.00 13.70 170 GLY A O 1
ATOM 1361 N N . LYS A 1 171 ? 24.167 64.802 15.685 1.00 12.34 171 LYS A N 1
ATOM 1362 C CA . LYS A 1 171 ? 24.451 64.280 17.016 1.00 12.82 171 LYS A CA 1
ATOM 1363 C C . LYS A 1 171 ? 23.918 62.859 17.170 1.00 13.55 171 LYS A C 1
ATOM 1364 O O . LYS A 1 171 ? 24.563 62.010 17.784 1.00 14.43 171 LYS A O 1
ATOM 1370 N N . ALA A 1 172 ? 22.748 62.593 16.602 1.00 12.86 172 ALA A N 1
ATOM 1371 C CA . ALA A 1 172 ? 22.175 61.256 16.677 1.00 12.30 172 ALA A CA 1
ATOM 1372 C C . ALA A 1 172 ? 23.074 60.304 15.888 1.00 12.28 172 ALA A C 1
ATOM 1373 O O . ALA A 1 172 ? 23.355 59.188 16.326 1.00 12.52 172 ALA A O 1
ATOM 1375 N N . LEU A 1 173 ? 23.541 60.758 14.730 1.00 12.79 173 LEU A N 1
ATOM 1376 C CA . LEU A 1 173 ? 24.414 59.941 13.891 1.00 13.57 173 LEU A CA 1
ATOM 1377 C C . LEU A 1 173 ? 25.747 59.653 14.583 1.00 15.01 173 LEU A C 1
ATOM 1378 O O . LEU A 1 173 ? 26.315 58.571 14.416 1.00 14.76 173 LEU A O 1
ATOM 1383 N N . LYS A 1 174 ? 26.245 60.613 15.358 1.00 15.29 174 LYS A N 1
ATOM 1384 C CA . LYS A 1 174 ? 27.502 60.432 16.079 1.00 16.46 174 LYS A CA 1
ATOM 1385 C C . LYS A 1 174 ? 27.358 59.327 17.122 1.00 16.77 174 LYS A C 1
ATOM 1386 O O . LYS A 1 174 ? 28.231 58.466 17.252 1.00 16.70 174 LYS A O 1
ATOM 1392 N N . ALA A 1 175 ? 26.255 59.353 17.864 1.00 16.06 175 ALA A N 1
ATOM 1393 C CA . ALA A 1 175 ? 26.001 58.340 18.884 1.00 16.03 175 ALA A CA 1
ATOM 1394 C C . ALA A 1 175 ? 25.835 56.979 18.207 1.00 16.80 175 ALA A C 1
ATOM 1395 O O . ALA A 1 175 ? 26.327 55.960 18.692 1.00 17.20 175 ALA A O 1
ATOM 1397 N N . PHE A 1 176 ? 25.140 56.981 17.076 1.00 14.70 176 PHE A N 1
ATOM 1398 C CA . PHE A 1 176 ? 24.887 55.780 16.287 1.00 14.77 176 PHE A CA 1
ATOM 1399 C C . PHE A 1 176 ? 26.205 55.179 15.795 1.00 15.74 176 PHE A C 1
ATOM 1400 O O . PHE A 1 176 ? 26.439 53.972 15.919 1.00 16.37 176 PHE A O 1
ATOM 1408 N N . PHE A 1 177 ? 27.067 56.027 15.246 1.00 16.39 177 PHE A N 1
ATOM 1409 C CA . PHE A 1 177 ? 28.360 55.583 14.744 1.00 18.39 177 PHE A CA 1
ATOM 1410 C C . PHE A 1 177 ? 29.219 54.975 15.848 1.00 18.99 177 PHE A C 1
ATOM 1411 O O . PHE A 1 177 ? 29.866 53.945 15.647 1.00 19.31 177 PHE A O 1
ATOM 1419 N N . GLU A 1 178 ? 29.238 55.616 17.011 1.00 20.06 178 GLU A N 1
ATOM 1420 C CA . GLU A 1 178 ? 30.029 55.107 18.125 1.00 21.30 178 GLU A CA 1
ATOM 1421 C C . GLU A 1 178 ? 29.563 53.713 18.518 1.00 21.40 178 GLU A C 1
ATOM 1422 O O . GLU A 1 178 ? 30.378 52.836 18.811 1.00 20.90 178 GLU A O 1
ATOM 1428 N N . TRP A 1 179 ? 28.251 53.507 18.512 1.00 19.26 179 TRP A N 1
ATOM 1429 C CA . TRP A 1 179 ? 27.683 52.210 18.858 1.00 18.27 179 TRP A CA 1
ATOM 1430 C C . TRP A 1 179 ? 28.093 51.175 17.817 1.00 18.71 179 TRP A C 1
ATOM 1431 O O . TRP A 1 179 ? 28.487 50.056 18.155 1.00 18.78 179 TRP A O 1
ATOM 1442 N N . LEU A 1 180 ? 27.994 51.548 16.545 1.00 18.43 180 LEU A N 1
ATOM 1443 C CA . LEU A 1 180 ? 28.358 50.654 15.445 1.00 18.33 180 LEU A CA 1
ATOM 1444 C C . LEU A 1 180 ? 29.807 50.187 15.568 1.00 19.65 180 LEU A C 1
ATOM 1445 O O . LEU A 1 180 ? 30.098 49.005 15.385 1.00 20.08 180 LEU A O 1
ATOM 1450 N N . LYS A 1 181 ? 30.710 51.117 15.859 1.00 20.85 181 LYS A N 1
ATOM 1451 C CA . LYS A 1 181 ? 32.132 50.889 16.040 1.00 23.87 181 LYS A CA 1
ATOM 1452 C C . LYS A 1 181 ? 32.375 49.835 17.113 1.00 24.07 181 LYS A C 1
ATOM 1453 O O . LYS A 1 181 ? 33.079 48.855 16.910 1.00 24.58 181 LYS A O 1
ATOM 1459 N N . VAL A 1 182 ? 31.782 50.121 18.259 1.00 23.69 182 VAL A N 1
ATOM 1460 C CA . VAL A 1 182 ? 31.960 49.298 19.444 1.00 24.38 182 VAL A CA 1
ATOM 1461 C C . VAL A 1 182 ? 31.299 47.929 19.429 1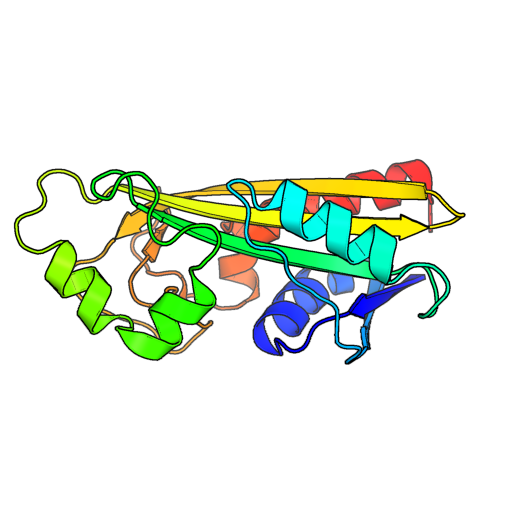.00 23.89 182 VAL A C 1
ATOM 1462 O O . VAL A 1 182 ? 31.923 46.932 19.811 1.00 25.25 182 VAL A O 1
ATOM 1466 N N . ASN A 1 183 ? 30.079 47.862 18.912 1.00 23.29 183 ASN A N 1
ATOM 1467 C CA . ASN A 1 183 ? 29.341 46.608 18.876 1.00 22.97 183 ASN A CA 1
ATOM 1468 C C . ASN A 1 183 ? 29.501 45.735 17.639 1.00 23.47 183 ASN A C 1
ATOM 1469 O O . ASN A 1 183 ? 29.396 44.512 17.734 1.00 23.48 183 ASN A O 1
ATOM 1474 N N . LEU A 1 184 ? 29.742 46.345 16.485 1.00 23.50 184 LEU A N 1
ATOM 1475 C CA . LEU A 1 184 ? 29.877 45.563 15.263 1.00 24.62 184 LEU A CA 1
ATOM 1476 C C . LEU A 1 184 ? 31.310 45.397 14.780 1.00 25.89 184 LEU A C 1
ATOM 1477 O O . LEU A 1 184 ? 31.645 44.384 14.162 1.00 26.38 184 LEU A O 1
ATOM 1482 N N . LYS A 1 185 ? 32.153 46.386 15.054 1.00 27.33 185 LYS A N 1
ATOM 1483 C CA . LYS A 1 185 ? 33.550 46.335 14.637 1.00 29.11 185 LYS A CA 1
ATOM 1484 C C . LYS A 1 185 ? 33.662 45.990 13.154 1.00 29.99 185 LYS A C 1
ATOM 1485 O O . LYS A 1 185 ? 34.463 45.146 12.754 1.00 30.22 185 LYS A O 1
ATOM 1491 N N . TYR A 1 186 ? 32.849 46.651 12.340 1.00 31.64 186 TYR A N 1
ATOM 1492 C CA . TYR A 1 186 ? 32.839 46.429 10.900 1.00 33.51 186 TYR A CA 1
ATOM 1493 C C . TYR A 1 186 ? 34.064 47.055 10.239 1.00 34.38 186 TYR A C 1
ATOM 1494 O O . TYR A 1 186 ? 34.966 47.487 10.998 1.00 35.74 186 TYR A O 1
#

Secondary structure (DSSP, 8-state):
-EEEEE-S-HHHHHHHHHHHHTTT-EEEEE---------SSHHHHHHHHHHHHTTTS-SSEEEEEEEEEEGGGTTTBGGGHHHHHHHTHHHHHHHHTTT-S--EEEEEEEEEEEETTEEEEEEEEEEEEE-SS---SSS-TTGGGEEETT-SS-GGGS-HHHHHTTSHHHHHHHHHHHHHHHHH--

Solvent-accessible surface area: 9471 Å² total; per-residue (Å²): 64,106,0,25,1,0,20,80,46,78,10,21,20,138,4,0,37,58,23,0,41,103,82,54,6,113,24,54,68,40,153,56,125,41,54,110,58,154,17,158,114,2,38,50,4,1,60,88,0,2,67,92,0,93,75,107,12,67,81,19,0,0,1,11,15,15,2,0,24,0,68,53,37,202,23,76,6,4,24,86,9,72,128,12,84,169,78,76,14,26,144,12,0,35,135,93,1,124,85,31,179,34,40,124,0,49,15,45,0,0,0,0,0,19,24,125,45,135,57,76,86,23,55,6,52,10,99,8,103,1,7,118,94,131,83,38,134,82,49,63,16,8,3,19,0,0,10,1,143,86,16,145,84,0,0,0,50,7,62,60,128,78,4,6,69,76,0,4,3,0,90,0,0,86,43,0,22,92,47,0,108,101,80,53,171,104

InterPro domains:
  IPR002637 RdgB/HAM1 [PF01725] (3-179)
  IPR002637 RdgB/HAM1 [PTHR11067] (2-181)
  IPR002637 RdgB/HAM1 [TIGR00042] (2-180)
  IPR002637 RdgB/HAM1 [cd00515] (3-179)
  IPR020922 dITP/XTP pyrophosphatase [MF_01405] (1-182)
  IPR029001 Inosine triphosphate pyrophosphatase-like [G3DSA:3.90.950.10] (1-186)
  IPR029001 Inosine triphosphate pyrophosphatase-like [SSF52972] (1-181)

Radius of gyration: 16.36 Å; Cα contacts (8 Å, |Δi|>4): 384; chains: 1; bounding box: 33×49×24 Å

Sequence (186 aa):
MKIFFITSNPGKVREVANFLGTFGIEIVQLKHEYPEIQAEKLEDVVDFGISWLKGKVPEPFMIEDSGLFIESLKGFPGVYSSYVYRTIGLEGILKLMEGAEDRRAYFKSVIGFYIDGKAYKFSGVTWGRISNEKRGTHGFGYDPIFIPEGSEKTFAEMTIEEKNALSHRGKALKAFFEWLKVNLKY

B-factor: mean 18.53, std 7.21, range [8.86, 46.29]

Organism: Pyrococcus horikoshii (strain ATCC 700860 / DSM 12428 / JCM 9974 / NBRC 100139 / OT-3) (NCBI:txid70601)

Foldseek 3Di:
DEEEEADPDPLLQVLLCVQCVVVVYHYHYDDDDFDQDDDPDQVVSQVRRCVGCPPPDDDFYKYKFKAKAWDVVRGPPTRCQPVCCVPCNPVNVLVVCVPPPFFKIKMKMKMWTDDPHDIDIFMFMFIFGFANDFDADDDDRSQRGTATPPGPHGNRNDDSVRNLVGHGSVRRSVVVVVCCCPPVVD